Protein AF-A0A3D0GWK9-F1 (afdb_monomer)

pLDDT: mean 71.94, std 19.09, range [36.91, 94.0]

Secondary structure (DSSP, 8-state):
-HHHHHHHHHHHHHHHHHHHHHHHHHHHHHHHHHHHHHHHHHHHHHHHHHHHHHHHHHHHHHHHHHHHHHHHHHHHHHHHSPPEEEEP----SB-TTT--B-EEEGGGTEEE-TTT--EEEPPEEEEE--HHHHHHHHHHHHHHHHHHHHHHHHHHHHHHHHHHHHHHHHHHHHHHHHHHHHHHHHH--HHHHHHHHHHHHHHHHHH-TT-HHHHHHHHTHHHHHHHHHHHHHH--TTHHHHHHHHHHHHHHHHHHHHHHHHHHH---

Structure (mmCIF, N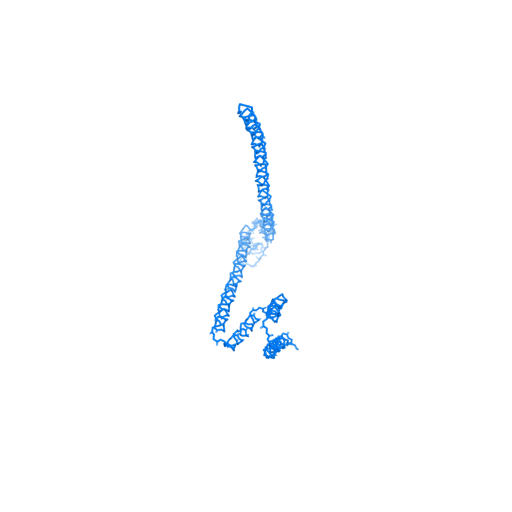/CA/C/O backbone):
data_AF-A0A3D0GWK9-F1
#
_entry.id   AF-A0A3D0GWK9-F1
#
loop_
_atom_site.group_PDB
_atom_site.id
_atom_site.type_symbol
_atom_site.label_atom_id
_atom_site.label_alt_id
_atom_site.label_comp_id
_atom_site.label_asym_id
_atom_site.label_entity_id
_atom_site.label_seq_id
_atom_site.pdbx_PDB_ins_code
_atom_site.Cartn_x
_atom_site.Cartn_y
_atom_site.Cartn_z
_atom_site.occupancy
_atom_site.B_iso_or_equiv
_atom_site.auth_seq_id
_atom_site.auth_comp_id
_atom_site.auth_asym_id
_atom_site.auth_atom_id
_atom_site.pdbx_PDB_model_num
ATOM 1 N N . MET A 1 1 ? 84.036 12.240 -47.147 1.00 52.38 1 MET A N 1
ATOM 2 C CA . MET A 1 1 ? 83.214 11.221 -46.458 1.00 52.38 1 MET A CA 1
ATOM 3 C C . MET A 1 1 ? 82.989 11.563 -44.987 1.00 52.38 1 MET A C 1
ATOM 5 O O . MET A 1 1 ? 81.834 11.686 -44.620 1.00 52.38 1 MET A O 1
ATOM 9 N N . ALA A 1 2 ? 84.022 11.858 -44.185 1.00 55.62 2 ALA A N 1
ATOM 10 C CA . ALA A 1 2 ? 83.876 12.142 -42.743 1.00 55.62 2 ALA A CA 1
ATOM 11 C C . ALA A 1 2 ? 82.892 13.280 -42.350 1.00 55.62 2 ALA A C 1
ATOM 13 O O . ALA A 1 2 ? 82.186 13.164 -41.356 1.00 55.62 2 ALA A O 1
ATOM 14 N N . LEU A 1 3 ? 82.785 14.360 -43.137 1.00 49.94 3 LEU A N 1
ATOM 15 C CA . LEU A 1 3 ? 81.851 15.472 -42.862 1.00 49.94 3 LEU A CA 1
ATOM 16 C C . LEU A 1 3 ? 80.367 15.103 -43.060 1.00 49.94 3 LEU A C 1
ATOM 18 O O . LEU A 1 3 ? 79.508 15.636 -42.366 1.00 49.94 3 LEU A O 1
ATOM 22 N N . LEU A 1 4 ? 80.067 14.181 -43.980 1.00 52.69 4 LEU A N 1
ATOM 23 C CA . LEU A 1 4 ? 78.702 13.701 -44.244 1.00 52.69 4 LEU A CA 1
ATOM 24 C C . LEU A 1 4 ? 78.229 12.730 -43.154 1.00 52.69 4 LEU A C 1
ATOM 26 O O . LEU A 1 4 ? 77.069 12.773 -42.759 1.00 52.69 4 LEU A O 1
ATOM 30 N N . GLU A 1 5 ? 79.136 11.912 -42.618 1.00 54.00 5 GLU A N 1
ATOM 31 C CA . GLU A 1 5 ? 78.845 11.011 -41.497 1.00 54.00 5 GLU A CA 1
ATOM 32 C C . GLU A 1 5 ? 78.669 11.776 -40.173 1.00 54.00 5 GLU A C 1
ATOM 34 O O . GLU A 1 5 ? 77.754 11.467 -39.411 1.00 54.00 5 GLU A O 1
ATOM 39 N N . MET A 1 6 ? 79.454 12.836 -39.930 1.00 56.66 6 MET A N 1
ATOM 40 C CA . MET A 1 6 ? 79.268 13.714 -38.762 1.00 56.66 6 MET A CA 1
ATOM 41 C C . MET A 1 6 ? 77.956 14.518 -38.818 1.00 56.66 6 MET A C 1
ATOM 43 O O . MET A 1 6 ? 77.281 14.652 -37.798 1.00 56.66 6 MET A O 1
ATOM 47 N N . LEU A 1 7 ? 77.550 15.007 -39.998 1.00 55.56 7 LEU A N 1
ATOM 48 C CA . LEU A 1 7 ? 76.244 15.658 -40.188 1.00 55.56 7 LEU A CA 1
ATOM 49 C C . LEU A 1 7 ? 75.075 14.669 -40.030 1.00 55.56 7 LEU A C 1
ATOM 51 O O . LEU A 1 7 ? 74.054 15.019 -39.438 1.00 55.56 7 LEU A O 1
ATOM 55 N N . GLY A 1 8 ? 75.239 13.428 -40.499 1.00 55.28 8 GLY A N 1
ATOM 56 C CA . GLY A 1 8 ? 74.253 12.357 -40.337 1.00 55.28 8 GLY A CA 1
ATOM 57 C C . GLY A 1 8 ? 74.042 11.943 -38.878 1.00 55.28 8 GLY A C 1
ATOM 58 O O . GLY A 1 8 ? 72.899 11.819 -38.447 1.00 55.28 8 GLY A O 1
ATOM 59 N N . MET A 1 9 ? 75.115 11.796 -38.089 1.00 60.38 9 MET A N 1
ATOM 60 C CA . MET A 1 9 ? 75.007 11.476 -36.656 1.00 60.38 9 MET A CA 1
ATOM 61 C C . MET A 1 9 ? 74.437 12.638 -35.829 1.00 60.38 9 MET A C 1
ATOM 63 O O . MET A 1 9 ? 73.642 12.401 -34.921 1.00 60.38 9 MET A O 1
ATOM 67 N N . GLY A 1 10 ? 74.773 13.891 -36.161 1.00 59.50 10 GLY A N 1
ATOM 68 C CA . GLY A 1 10 ? 74.206 15.073 -35.499 1.00 59.50 10 GLY A CA 1
ATOM 69 C C . GLY A 1 10 ? 72.698 15.230 -35.732 1.00 59.50 10 GLY A C 1
ATOM 70 O O . GLY A 1 10 ? 71.954 15.520 -34.796 1.00 59.50 10 GLY A O 1
ATOM 71 N N . ALA A 1 11 ? 72.226 14.966 -36.955 1.00 62.12 11 ALA A N 1
ATOM 72 C CA . ALA A 1 11 ? 70.796 14.959 -37.270 1.00 62.12 11 ALA A CA 1
ATOM 73 C C . ALA A 1 11 ? 70.043 13.826 -36.549 1.00 62.12 11 ALA A C 1
ATOM 75 O O . ALA A 1 11 ? 68.906 14.018 -36.124 1.00 62.12 11 ALA A O 1
ATOM 76 N N . LEU A 1 12 ? 70.682 12.666 -36.372 1.00 63.88 12 LEU A N 1
ATOM 77 C CA . LEU A 1 12 ? 70.098 11.515 -35.681 1.00 63.88 12 LEU A CA 1
ATOM 78 C C . LEU A 1 12 ? 69.984 11.744 -34.165 1.00 63.88 12 LEU A C 1
ATOM 80 O O . LEU A 1 12 ? 68.968 11.391 -33.575 1.00 63.88 12 LEU A O 1
ATOM 84 N N . LEU A 1 13 ? 70.980 12.388 -33.545 1.00 64.62 13 LEU A N 1
ATOM 85 C CA . LEU A 1 13 ? 70.937 12.776 -32.129 1.00 64.62 13 LEU A CA 1
ATOM 86 C C . LEU A 1 13 ? 69.869 13.843 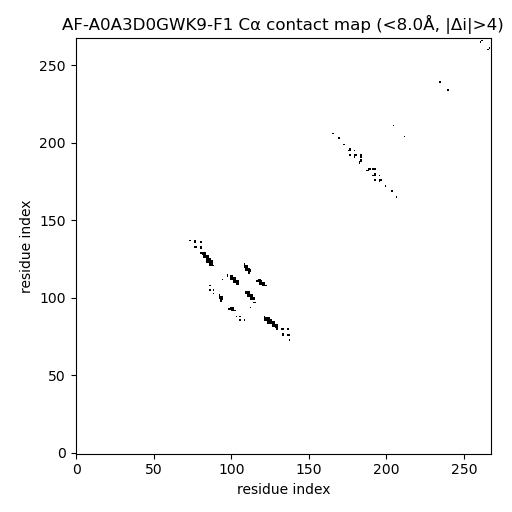-31.855 1.00 64.62 13 LEU A C 1
ATOM 88 O O . LEU A 1 13 ? 69.118 13.710 -30.896 1.00 64.62 13 LEU A O 1
ATOM 92 N N . LEU A 1 14 ? 69.738 14.849 -32.727 1.00 65.56 14 LEU A N 1
ATOM 93 C CA . LEU A 1 14 ? 68.661 15.844 -32.626 1.00 65.56 14 LEU A CA 1
ATOM 94 C C . LEU A 1 14 ? 67.277 15.217 -32.836 1.00 65.56 14 LEU A C 1
ATOM 96 O O . LEU A 1 14 ? 66.323 15.602 -32.169 1.00 65.56 14 LEU A O 1
ATOM 100 N N . ALA A 1 15 ? 67.153 14.241 -33.739 1.00 65.44 15 ALA A N 1
ATOM 101 C CA . ALA A 1 15 ? 65.898 13.523 -33.946 1.00 65.44 15 ALA A CA 1
ATOM 102 C C . ALA A 1 15 ? 65.511 12.658 -32.735 1.00 65.44 15 ALA A C 1
ATOM 104 O O . ALA A 1 15 ? 64.325 12.560 -32.429 1.00 65.44 15 ALA A O 1
ATOM 105 N N . LEU A 1 16 ? 66.488 12.062 -32.041 1.00 66.94 16 LEU A N 1
ATOM 106 C CA . LEU A 1 16 ? 66.261 11.323 -30.795 1.00 66.94 16 LEU A CA 1
ATOM 107 C C . LEU A 1 16 ? 65.846 12.259 -29.651 1.00 66.94 16 LEU A C 1
ATOM 109 O O . LEU A 1 16 ? 64.839 11.995 -29.012 1.00 66.94 16 LEU A O 1
ATOM 113 N N . ASP A 1 17 ? 66.522 13.393 -29.471 1.00 69.50 17 ASP A N 1
ATOM 114 C CA . ASP A 1 17 ? 66.204 14.368 -28.412 1.00 69.50 17 ASP A CA 1
ATOM 115 C C . ASP A 1 17 ? 64.825 15.034 -28.625 1.00 69.50 17 ASP A C 1
ATOM 117 O O . ASP A 1 17 ? 64.033 15.226 -27.700 1.00 69.50 17 ASP A O 1
ATOM 121 N N . VAL A 1 18 ? 64.470 15.318 -29.885 1.00 72.19 18 VAL A N 1
ATOM 122 C CA . VAL A 1 18 ? 63.124 15.791 -30.251 1.00 72.19 18 VAL A CA 1
ATOM 123 C C . VAL A 1 18 ? 62.073 14.706 -30.018 1.00 72.19 18 VAL A C 1
ATOM 125 O O . VAL A 1 18 ? 60.966 15.026 -29.583 1.00 72.19 18 VAL A O 1
ATOM 128 N N . LYS A 1 19 ? 62.393 13.439 -30.295 1.00 76.19 19 LYS A N 1
ATOM 129 C CA . LYS A 1 19 ? 61.484 12.316 -30.058 1.00 76.19 19 LYS A CA 1
ATOM 130 C C . LYS A 1 19 ? 61.239 12.111 -28.563 1.00 76.19 19 LYS A C 1
ATOM 132 O O . LYS A 1 19 ? 60.078 12.045 -28.176 1.00 76.19 19 LYS A O 1
ATOM 137 N N . ASP A 1 20 ? 62.284 12.100 -27.744 1.00 76.25 20 ASP A N 1
ATOM 138 C CA . ASP A 1 20 ? 62.168 11.902 -26.296 1.00 76.25 20 ASP A CA 1
ATOM 139 C C . ASP A 1 20 ? 61.330 13.027 -25.654 1.00 76.25 20 ASP A C 1
ATOM 141 O O . ASP A 1 20 ? 60.421 12.765 -24.873 1.00 76.25 20 ASP A O 1
ATOM 145 N N . ASN A 1 21 ? 61.505 14.279 -26.093 1.00 79.25 21 ASN A N 1
ATOM 146 C CA . ASN A 1 21 ? 60.693 15.416 -25.634 1.00 79.25 21 ASN A CA 1
ATOM 147 C C . ASN A 1 21 ? 59.220 15.348 -26.105 1.00 79.25 21 ASN A C 1
ATOM 149 O O . ASN A 1 21 ? 58.310 15.864 -25.450 1.00 79.25 21 ASN A O 1
ATOM 153 N N . ILE A 1 22 ? 58.953 14.733 -27.263 1.00 77.19 22 ILE A N 1
ATOM 154 C CA . ILE A 1 22 ? 57.583 14.469 -27.728 1.00 77.19 22 ILE A CA 1
ATOM 155 C C . ILE A 1 22 ? 56.953 13.344 -26.903 1.00 77.19 22 ILE A C 1
ATOM 157 O O . ILE A 1 22 ? 55.808 13.497 -26.473 1.00 77.19 22 ILE A O 1
ATOM 161 N N . ASP A 1 23 ? 57.686 12.260 -26.659 1.00 82.00 23 ASP A N 1
ATOM 162 C CA . ASP A 1 23 ? 57.225 11.108 -25.884 1.00 82.00 23 ASP A CA 1
ATOM 163 C C . ASP A 1 23 ? 56.931 11.514 -24.427 1.00 82.00 23 ASP A C 1
ATOM 165 O O . ASP A 1 23 ? 55.844 11.222 -23.923 1.00 82.00 23 ASP A O 1
ATOM 169 N N . ASP A 1 24 ? 57.789 12.328 -23.802 1.00 83.81 24 ASP A N 1
ATOM 170 C CA . ASP A 1 24 ? 57.559 12.896 -22.465 1.00 83.81 24 ASP A CA 1
ATOM 171 C C . ASP A 1 24 ? 56.281 13.751 -22.405 1.00 83.81 24 ASP A C 1
ATOM 173 O O . ASP A 1 24 ? 55.476 13.634 -21.476 1.00 83.81 24 ASP A O 1
ATOM 177 N N . LYS A 1 25 ? 56.029 14.579 -23.430 1.00 85.06 25 LYS A N 1
ATOM 178 C CA . LYS A 1 25 ? 54.798 15.389 -23.521 1.00 85.06 25 LYS A CA 1
ATOM 179 C C . LYS A 1 25 ? 53.549 14.547 -23.759 1.00 85.06 25 LYS A C 1
ATOM 181 O O . LYS A 1 25 ? 52.459 14.932 -23.322 1.00 85.06 25 LYS A O 1
ATOM 186 N N . ILE A 1 26 ? 53.667 13.441 -24.490 1.00 84.81 26 ILE A N 1
ATOM 187 C CA . ILE A 1 26 ? 52.564 12.498 -24.702 1.00 84.81 26 ILE A CA 1
ATOM 188 C C . ILE A 1 26 ? 52.238 11.794 -23.385 1.00 84.81 26 ILE A C 1
ATOM 190 O O . ILE A 1 26 ? 51.063 11.725 -23.012 1.00 84.81 26 ILE A O 1
ATOM 194 N N . ASP A 1 27 ? 53.253 11.348 -22.651 1.00 86.81 27 ASP A N 1
ATOM 195 C CA . ASP A 1 27 ? 53.096 10.700 -21.353 1.00 86.81 27 ASP A CA 1
ATOM 196 C C . ASP A 1 27 ? 52.504 11.643 -20.302 1.00 86.81 27 ASP A C 1
ATOM 198 O O . ASP A 1 27 ? 51.599 11.250 -19.560 1.00 86.81 27 ASP A O 1
ATOM 202 N N . GLU A 1 28 ? 52.937 12.902 -20.262 1.00 90.31 28 GLU A N 1
ATOM 203 C CA . GLU A 1 28 ? 52.367 13.914 -19.370 1.00 90.31 28 GLU A CA 1
ATOM 204 C C . GLU A 1 28 ? 50.886 14.174 -19.691 1.00 90.31 28 GLU A C 1
ATOM 206 O O . GLU A 1 28 ? 50.033 14.094 -18.801 1.00 90.31 28 GLU A O 1
ATOM 211 N N . LYS A 1 29 ? 50.534 14.357 -20.972 1.00 87.00 29 LYS A N 1
ATOM 212 C CA . LYS A 1 29 ? 49.132 14.502 -21.404 1.00 87.00 29 LYS A CA 1
ATOM 213 C C . LYS A 1 29 ? 48.285 13.274 -21.086 1.00 87.00 29 LYS A C 1
ATOM 215 O O . LYS A 1 29 ? 47.117 13.418 -20.719 1.00 87.00 29 LYS A O 1
ATOM 220 N N . LYS A 1 30 ? 48.849 12.073 -21.217 1.00 88.94 30 LYS A N 1
ATOM 221 C CA . LYS A 1 30 ? 48.164 10.821 -20.885 1.00 88.94 30 LYS A CA 1
ATOM 222 C C . LYS A 1 30 ? 47.890 10.730 -19.383 1.00 88.94 30 LYS A C 1
ATOM 224 O O . LYS A 1 30 ? 46.757 10.449 -18.996 1.00 88.94 30 LYS A O 1
ATOM 229 N N . ARG A 1 31 ? 48.868 11.067 -18.536 1.00 89.06 31 ARG A N 1
ATOM 230 C CA . ARG A 1 31 ? 48.695 11.129 -17.072 1.00 89.06 31 ARG A CA 1
ATOM 231 C C . ARG A 1 31 ? 47.668 12.182 -16.659 1.00 89.06 31 ARG A C 1
ATOM 233 O O . ARG A 1 31 ? 46.848 11.927 -15.775 1.00 89.06 31 ARG A O 1
ATOM 240 N N . GLU A 1 32 ? 47.662 13.344 -17.307 1.00 89.81 32 GLU A N 1
ATOM 241 C CA . GLU A 1 32 ? 46.638 14.364 -17.073 1.00 89.81 32 GLU A CA 1
ATOM 242 C C . GLU A 1 32 ? 45.237 13.882 -17.462 1.00 89.81 32 GLU A C 1
ATOM 244 O O . GLU A 1 32 ? 44.287 14.086 -16.701 1.00 89.81 32 GLU A O 1
ATOM 249 N N . ALA A 1 33 ? 45.097 13.236 -18.621 1.00 87.00 33 ALA A N 1
ATOM 250 C CA . ALA A 1 33 ? 43.826 12.690 -19.084 1.00 87.00 33 ALA A CA 1
ATOM 251 C C . ALA A 1 33 ? 43.303 11.601 -18.133 1.00 87.00 33 ALA A C 1
ATOM 253 O O . ALA A 1 33 ? 42.136 11.639 -17.741 1.00 87.00 33 ALA A O 1
ATOM 254 N N . GLU A 1 34 ? 44.169 10.691 -17.685 1.00 89.38 34 GLU A N 1
ATOM 255 C CA . GLU A 1 34 ? 43.829 9.652 -16.706 1.00 89.38 34 GLU A CA 1
ATOM 256 C C . GLU A 1 34 ? 43.433 10.247 -15.343 1.00 89.38 34 GLU A C 1
ATOM 258 O O . GLU A 1 34 ? 42.463 9.803 -14.725 1.00 89.38 34 GLU A O 1
ATOM 263 N N . SER A 1 35 ? 44.126 11.291 -14.879 1.00 88.50 35 SER A N 1
ATOM 264 C CA . SER A 1 35 ? 43.783 12.009 -13.643 1.00 88.50 35 SER A CA 1
ATOM 265 C C . SER A 1 35 ? 42.417 12.699 -13.734 1.00 88.50 35 SER A C 1
ATOM 267 O O . SER A 1 35 ? 41.615 12.620 -12.799 1.00 88.50 35 SER A O 1
ATOM 269 N N . ARG A 1 36 ? 42.106 13.331 -14.874 1.00 88.19 36 ARG A N 1
ATOM 270 C CA . ARG A 1 36 ? 40.787 13.938 -15.128 1.00 88.19 36 ARG A CA 1
ATOM 271 C C . ARG A 1 36 ? 39.687 12.879 -15.193 1.00 88.19 36 ARG A C 1
ATOM 273 O O . ARG A 1 36 ? 38.651 13.068 -14.562 1.00 88.19 36 ARG A O 1
ATOM 280 N N . ALA A 1 37 ? 39.926 11.755 -15.870 1.00 89.75 37 ALA A N 1
ATOM 281 C CA . ALA A 1 37 ? 38.975 10.646 -15.941 1.00 89.75 37 ALA A CA 1
ATOM 282 C C . ALA A 1 37 ? 38.646 10.084 -14.547 1.00 89.75 37 ALA A C 1
ATOM 284 O O . ALA A 1 37 ? 37.476 9.953 -14.199 1.00 89.75 37 ALA A O 1
ATOM 285 N N . ARG A 1 38 ? 39.657 9.865 -13.693 1.00 91.25 38 ARG A N 1
ATOM 286 C CA . ARG A 1 38 ? 39.446 9.406 -12.306 1.00 91.25 38 ARG A CA 1
ATOM 287 C C . ARG A 1 38 ? 38.659 10.404 -11.455 1.00 91.25 38 ARG A C 1
ATOM 289 O O . ARG A 1 38 ? 37.864 9.990 -10.615 1.00 91.25 38 ARG A O 1
ATOM 296 N N . LYS A 1 39 ? 38.868 11.712 -11.648 1.00 93.44 39 LYS A N 1
ATOM 297 C CA . LYS A 1 39 ? 38.083 12.753 -10.959 1.00 93.44 39 LYS A CA 1
ATOM 298 C C . LYS A 1 39 ? 36.617 12.717 -11.387 1.00 93.44 39 LYS A C 1
ATOM 300 O O . LYS A 1 39 ? 35.752 12.697 -10.518 1.00 93.44 39 LYS A O 1
ATOM 305 N N . LEU A 1 40 ? 36.354 12.616 -12.690 1.00 91.50 40 LEU A N 1
ATOM 306 C CA . LEU A 1 40 ? 34.997 12.510 -13.232 1.00 91.50 40 LEU A CA 1
ATOM 307 C C . LEU A 1 40 ? 34.290 11.231 -12.764 1.00 91.50 40 LEU A C 1
ATOM 309 O O . LEU A 1 40 ? 33.130 11.290 -12.374 1.00 91.50 40 LEU A O 1
ATOM 313 N N . GLU A 1 41 ? 34.984 10.091 -12.715 1.00 90.56 41 GLU A N 1
ATOM 314 C CA . GLU A 1 41 ? 34.421 8.848 -12.169 1.00 90.56 41 GLU A CA 1
ATOM 315 C C . GLU A 1 41 ? 34.098 8.954 -10.673 1.00 90.56 41 GLU A C 1
ATOM 317 O O . GLU A 1 41 ? 33.068 8.452 -10.223 1.00 90.56 41 GLU A O 1
ATOM 322 N N . MET A 1 42 ? 34.958 9.602 -9.882 1.00 91.31 42 MET A N 1
ATOM 323 C CA . MET A 1 42 ? 34.688 9.828 -8.459 1.00 91.31 42 MET A CA 1
ATOM 324 C C . MET A 1 42 ? 33.517 10.788 -8.237 1.00 91.31 42 MET A C 1
ATOM 326 O O . MET A 1 42 ? 32.717 10.569 -7.326 1.00 91.31 42 MET A O 1
ATOM 330 N N . GLU A 1 43 ? 33.400 11.838 -9.047 1.00 92.06 43 GLU A N 1
ATOM 331 C CA . GLU A 1 43 ? 32.273 12.773 -8.997 1.00 92.06 43 GLU A CA 1
ATOM 332 C C . GLU A 1 43 ? 30.966 12.096 -9.415 1.00 92.06 43 GLU A C 1
ATOM 334 O O . GLU A 1 43 ? 29.974 12.226 -8.699 1.00 92.06 43 GLU A O 1
ATOM 339 N N . ALA A 1 44 ? 30.985 11.297 -10.484 1.00 91.88 44 ALA A N 1
ATOM 340 C CA . ALA A 1 44 ? 29.840 10.506 -10.926 1.00 91.88 44 ALA A CA 1
ATOM 341 C C . ALA A 1 44 ? 29.381 9.515 -9.844 1.00 91.88 44 ALA A C 1
ATOM 343 O O . ALA A 1 44 ? 28.203 9.487 -9.499 1.00 91.88 44 ALA A O 1
ATOM 344 N N . LYS A 1 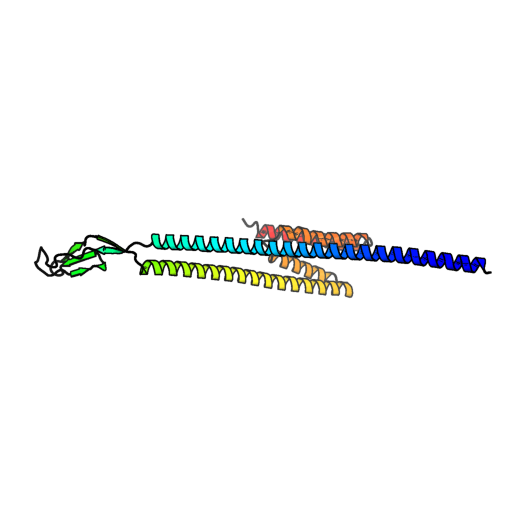45 ? 30.308 8.776 -9.217 1.00 93.06 45 LYS A N 1
ATOM 345 C CA . LYS A 1 45 ? 29.978 7.859 -8.108 1.00 93.06 45 LYS A CA 1
ATOM 346 C C . LYS A 1 45 ? 29.387 8.586 -6.901 1.00 93.06 45 LYS A C 1
ATOM 348 O O . LYS A 1 45 ? 28.460 8.077 -6.275 1.00 93.06 45 LYS A O 1
ATOM 353 N N . ARG A 1 46 ? 29.897 9.778 -6.569 1.00 93.81 46 ARG A N 1
ATOM 354 C CA . ARG A 1 46 ? 29.326 10.612 -5.497 1.00 93.81 46 ARG A CA 1
ATOM 355 C C . ARG A 1 46 ? 27.928 11.111 -5.846 1.00 93.81 46 ARG A C 1
ATOM 357 O O . ARG A 1 46 ? 27.076 11.129 -4.964 1.00 93.81 46 ARG A O 1
ATOM 364 N N . GLN A 1 47 ? 27.689 11.515 -7.093 1.00 92.81 47 GLN A N 1
ATOM 365 C CA . GLN A 1 47 ? 26.359 11.929 -7.548 1.00 92.81 47 GLN A CA 1
ATOM 366 C C . GLN A 1 47 ? 25.368 10.766 -7.493 1.00 92.81 47 GLN A C 1
ATOM 368 O O . GLN A 1 47 ? 24.304 10.921 -6.903 1.00 92.81 47 GLN A O 1
ATOM 373 N N . GLU A 1 48 ? 25.753 9.588 -7.978 1.00 93.75 48 GLU A N 1
ATOM 374 C CA . GLU A 1 48 ? 24.927 8.379 -7.921 1.00 93.75 48 GLU A CA 1
ATOM 375 C C . GLU A 1 48 ? 24.619 7.959 -6.471 1.00 93.75 48 GLU A C 1
ATOM 377 O O . GLU A 1 48 ? 23.512 7.529 -6.146 1.00 93.75 48 GLU A O 1
ATOM 382 N N . GLU A 1 49 ? 25.581 8.085 -5.552 1.00 93.06 49 GLU A N 1
ATOM 383 C CA . GLU A 1 49 ? 25.336 7.825 -4.128 1.00 93.06 49 GLU A CA 1
ATOM 384 C C . GLU A 1 49 ? 24.382 8.860 -3.510 1.00 93.06 49 GLU A C 1
ATOM 386 O O . GLU A 1 49 ? 23.497 8.503 -2.728 1.00 93.06 49 GLU A O 1
ATOM 391 N N . LEU A 1 50 ? 24.523 10.138 -3.870 1.00 93.50 50 LEU A N 1
ATOM 392 C CA . LEU A 1 50 ? 23.626 11.204 -3.419 1.00 93.50 50 LEU A CA 1
ATOM 393 C C . LEU A 1 50 ? 22.201 11.021 -3.951 1.00 93.50 50 LEU A C 1
ATOM 395 O O . LEU A 1 50 ? 21.253 11.229 -3.194 1.00 93.50 50 LEU A O 1
ATOM 399 N N . GLU A 1 51 ? 22.039 10.620 -5.209 1.00 94.00 51 GLU A N 1
ATOM 400 C CA . GLU A 1 51 ? 20.737 10.307 -5.805 1.00 94.00 51 GLU A CA 1
ATOM 401 C C . GLU A 1 51 ? 20.073 9.137 -5.086 1.00 94.00 51 GLU A C 1
ATOM 403 O O . GLU A 1 51 ? 18.957 9.290 -4.589 1.00 94.00 51 GLU A O 1
ATOM 408 N N . ARG A 1 52 ? 20.795 8.029 -4.878 1.00 93.62 52 ARG A N 1
ATOM 409 C CA . ARG A 1 52 ? 20.278 6.885 -4.108 1.00 93.62 52 ARG A CA 1
ATOM 410 C C . ARG A 1 52 ? 19.840 7.275 -2.698 1.00 93.62 52 ARG A C 1
ATOM 412 O O . ARG A 1 52 ? 18.793 6.828 -2.232 1.00 93.62 52 ARG A O 1
ATOM 419 N N . ARG A 1 53 ? 20.603 8.138 -2.016 1.00 92.94 53 ARG A N 1
ATOM 420 C CA . ARG A 1 53 ? 20.230 8.654 -0.687 1.00 92.94 53 ARG A CA 1
ATOM 421 C C . ARG A 1 53 ? 18.976 9.525 -0.730 1.00 92.94 53 ARG A C 1
ATOM 423 O O . ARG A 1 53 ? 18.161 9.436 0.187 1.00 92.94 53 ARG A O 1
ATOM 430 N N . ARG A 1 54 ? 18.804 10.357 -1.761 1.00 93.19 54 ARG A N 1
ATOM 431 C CA . ARG A 1 54 ? 17.592 11.173 -1.944 1.00 93.19 54 ARG A CA 1
ATOM 432 C C . ARG A 1 54 ? 16.374 10.293 -2.188 1.00 93.19 54 ARG A C 1
ATOM 434 O O . ARG A 1 54 ? 15.397 10.426 -1.462 1.00 93.19 54 ARG A O 1
ATOM 441 N N . GLU A 1 55 ? 16.468 9.347 -3.115 1.00 93.31 55 GLU A N 1
ATOM 442 C CA . GLU A 1 55 ? 15.390 8.396 -3.405 1.00 93.31 55 GLU A CA 1
ATOM 443 C C . GLU A 1 55 ? 15.013 7.560 -2.179 1.00 93.31 55 GLU A C 1
ATOM 445 O O . GLU A 1 55 ? 13.842 7.258 -1.949 1.00 93.31 55 GLU A O 1
ATOM 450 N N . GLN A 1 56 ? 15.999 7.153 -1.377 1.00 93.25 56 GLN A N 1
ATOM 451 C CA . GLN A 1 56 ? 15.738 6.446 -0.129 1.00 93.25 56 GLN A CA 1
ATOM 452 C C . GLN A 1 56 ? 15.039 7.355 0.887 1.00 93.25 56 GLN A C 1
ATOM 454 O O . GLN A 1 56 ? 14.010 6.974 1.434 1.00 93.25 56 GLN A O 1
ATOM 459 N N . SER A 1 57 ? 15.526 8.581 1.079 1.00 92.06 57 SER A N 1
ATOM 460 C CA . SER A 1 57 ? 14.901 9.542 1.991 1.00 92.06 57 SER A CA 1
ATOM 461 C C . SER A 1 57 ? 13.464 9.892 1.588 1.00 92.06 57 SER A C 1
ATOM 463 O O . SER A 1 57 ? 12.601 10.050 2.453 1.00 92.06 57 SER A O 1
ATOM 465 N N . GLU A 1 58 ? 13.180 9.991 0.290 1.00 93.06 58 GLU A N 1
ATOM 466 C CA . GLU A 1 58 ? 11.826 10.209 -0.220 1.00 93.06 58 GLU A CA 1
ATOM 467 C C . GLU A 1 58 ? 10.913 9.013 0.062 1.00 93.06 58 GLU A C 1
ATOM 469 O O . GLU A 1 58 ? 9.801 9.213 0.563 1.00 93.06 58 GLU A O 1
ATOM 474 N N . ARG A 1 59 ? 11.400 7.784 -0.163 1.00 92.44 59 ARG A N 1
ATOM 475 C CA . ARG A 1 59 ? 10.682 6.550 0.195 1.00 92.44 59 ARG A CA 1
ATOM 476 C C . ARG A 1 59 ? 10.370 6.490 1.688 1.00 92.44 59 ARG A C 1
ATOM 478 O O . ARG A 1 59 ? 9.209 6.301 2.052 1.00 92.44 59 ARG A O 1
ATOM 485 N N . ASP A 1 60 ? 11.359 6.750 2.536 1.00 91.88 60 ASP A N 1
ATOM 486 C CA . ASP A 1 60 ? 11.197 6.747 3.993 1.00 91.88 60 ASP A CA 1
ATOM 487 C C . ASP A 1 60 ? 10.177 7.811 4.439 1.00 91.88 60 ASP A C 1
ATOM 489 O O . ASP A 1 60 ? 9.322 7.572 5.297 1.00 91.88 60 ASP A O 1
ATOM 493 N N . ARG A 1 61 ? 10.207 8.998 3.819 1.00 92.88 61 ARG A N 1
ATOM 494 C CA . ARG A 1 61 ? 9.265 10.088 4.113 1.00 92.88 61 ARG A CA 1
ATOM 495 C C . ARG A 1 61 ? 7.841 9.766 3.668 1.00 92.88 61 ARG A C 1
ATOM 497 O O . ARG A 1 61 ? 6.878 10.207 4.303 1.00 92.88 61 ARG A O 1
ATOM 504 N N . GLU A 1 62 ? 7.667 9.071 2.552 1.00 92.81 62 GLU A N 1
ATOM 505 C CA .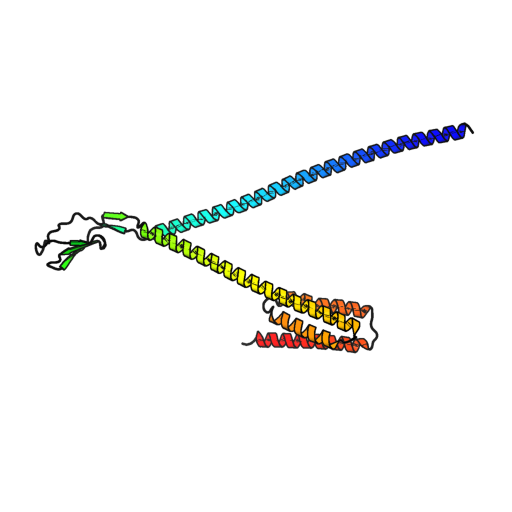 GLU A 1 62 ? 6.356 8.573 2.142 1.00 92.81 62 GLU A CA 1
ATOM 506 C C . GLU A 1 62 ? 5.837 7.488 3.079 1.00 92.81 62 GLU A C 1
ATOM 508 O O . GLU A 1 62 ? 4.671 7.544 3.476 1.00 92.81 62 GLU A O 1
ATOM 513 N N . GLU A 1 63 ? 6.685 6.538 3.466 1.00 92.50 63 GLU A N 1
ATOM 514 C CA . GLU A 1 63 ? 6.320 5.475 4.398 1.00 92.50 63 GLU A CA 1
ATOM 515 C C . GLU A 1 63 ? 5.892 6.050 5.750 1.00 92.50 63 GLU A C 1
ATOM 517 O O . GLU A 1 63 ? 4.807 5.727 6.245 1.00 92.50 63 GLU A O 1
ATOM 522 N N . TYR A 1 64 ? 6.666 6.991 6.293 1.00 92.94 64 TYR A N 1
ATOM 523 C CA . TYR A 1 64 ? 6.321 7.686 7.530 1.00 92.94 64 TYR A CA 1
ATOM 524 C C . TYR A 1 64 ? 4.946 8.363 7.442 1.00 92.94 64 TYR A C 1
ATOM 526 O O . TYR A 1 64 ? 4.100 8.172 8.319 1.00 92.94 64 TYR A O 1
ATOM 534 N N . ARG A 1 65 ? 4.676 9.095 6.351 1.00 93.94 65 ARG A N 1
ATOM 535 C CA . ARG A 1 65 ? 3.373 9.744 6.120 1.00 93.94 65 ARG A CA 1
ATOM 536 C C . ARG A 1 65 ? 2.223 8.736 6.043 1.00 93.94 65 ARG A C 1
ATOM 538 O O . ARG A 1 65 ? 1.143 8.999 6.577 1.00 93.94 65 ARG A O 1
ATOM 545 N N . ARG A 1 66 ? 2.433 7.578 5.408 1.00 89.56 66 ARG A N 1
ATOM 546 C CA . ARG A 1 66 ? 1.424 6.504 5.335 1.00 89.56 66 ARG A CA 1
ATOM 547 C C . ARG A 1 66 ? 1.126 5.932 6.722 1.00 89.56 66 ARG A C 1
ATOM 549 O O . ARG A 1 66 ? -0.047 5.818 7.081 1.00 89.56 66 ARG A O 1
ATOM 556 N N . LEU A 1 67 ? 2.159 5.636 7.511 1.00 90.44 67 LEU A N 1
ATOM 557 C CA . LEU A 1 67 ? 2.020 5.126 8.879 1.00 90.44 67 LEU A CA 1
ATOM 558 C C . LEU A 1 67 ? 1.325 6.131 9.802 1.00 90.44 67 LEU A C 1
ATOM 560 O O . LEU A 1 67 ? 0.476 5.753 10.611 1.00 90.44 67 LEU A O 1
ATOM 564 N N . GLU A 1 68 ? 1.654 7.414 9.685 1.00 92.25 68 GLU A N 1
ATOM 565 C CA . GLU A 1 68 ? 1.016 8.470 10.468 1.00 92.25 68 GLU A CA 1
ATOM 566 C C . GLU A 1 68 ? -0.472 8.614 10.120 1.00 92.25 68 GLU A C 1
ATOM 568 O O . GLU A 1 68 ? -1.319 8.639 11.018 1.00 92.25 68 GLU A O 1
ATOM 573 N N . SER A 1 69 ? -0.811 8.614 8.827 1.00 90.75 69 SER A N 1
ATOM 574 C CA . SER A 1 69 ? -2.204 8.613 8.365 1.00 90.75 69 SER A CA 1
ATOM 575 C C . SER A 1 69 ? -2.980 7.402 8.893 1.00 90.75 69 SER A C 1
ATOM 577 O O . SER A 1 69 ? -4.127 7.528 9.325 1.00 90.75 69 SER A O 1
ATOM 579 N N . GLU A 1 70 ? -2.356 6.225 8.911 1.00 89.12 70 GLU A N 1
ATOM 580 C CA . GLU A 1 70 ? -2.963 5.002 9.431 1.00 89.12 70 GLU A CA 1
ATOM 581 C C . GLU A 1 70 ? -3.215 5.077 10.941 1.00 89.12 70 GLU A C 1
ATOM 583 O O . GLU A 1 70 ? -4.323 4.786 11.398 1.00 89.12 70 GLU A O 1
ATOM 588 N N . LYS A 1 71 ? -2.247 5.579 11.715 1.00 90.94 71 LYS A N 1
ATOM 589 C CA . LYS A 1 71 ? -2.432 5.837 13.151 1.00 90.94 71 LYS A CA 1
ATOM 590 C C . LYS A 1 71 ? -3.581 6.809 13.410 1.00 90.94 71 LYS A C 1
ATOM 592 O O . LYS A 1 71 ? -4.369 6.585 14.328 1.00 90.94 71 LYS A O 1
ATOM 597 N N . GLN A 1 72 ? -3.704 7.867 12.608 1.00 91.81 72 GLN A N 1
ATOM 598 C CA . GLN A 1 72 ? -4.817 8.812 12.724 1.00 91.81 72 GLN A CA 1
ATOM 599 C C . GLN A 1 72 ? -6.167 8.152 12.425 1.00 91.81 72 GLN A C 1
ATOM 601 O O . GLN A 1 72 ? -7.131 8.401 13.145 1.00 91.81 72 GLN A O 1
ATOM 606 N N . LYS A 1 73 ? -6.251 7.280 11.413 1.00 89.81 73 LYS A N 1
ATOM 607 C CA . LYS A 1 73 ? -7.481 6.531 11.107 1.00 89.81 73 LYS A CA 1
ATOM 608 C C . LYS A 1 73 ? -7.883 5.601 12.250 1.00 89.81 73 LYS A C 1
ATOM 610 O O . LYS A 1 73 ? -9.037 5.631 12.660 1.00 89.81 73 LYS A O 1
ATOM 615 N N . ILE A 1 74 ? -6.937 4.850 12.816 1.00 89.31 74 ILE A N 1
ATOM 616 C CA . ILE A 1 74 ? -7.202 3.967 13.964 1.00 89.31 74 ILE A CA 1
ATOM 617 C C . ILE A 1 74 ? -7.688 4.773 15.174 1.00 89.31 74 ILE A C 1
ATOM 619 O O . ILE A 1 74 ? -8.625 4.353 15.847 1.00 89.31 74 ILE A O 1
ATOM 623 N N . ARG A 1 75 ? -7.105 5.951 15.441 1.00 90.44 75 ARG A N 1
ATOM 624 C CA . ARG A 1 75 ? -7.593 6.844 16.508 1.00 90.44 75 ARG A CA 1
ATOM 625 C C . ARG A 1 75 ? -9.043 7.267 16.284 1.00 90.44 75 ARG A C 1
ATOM 627 O O . ARG A 1 75 ? -9.846 7.125 17.196 1.00 90.44 75 ARG A O 1
ATOM 634 N N . ARG A 1 76 ? -9.400 7.678 15.063 1.00 91.38 76 ARG A N 1
ATOM 635 C CA . ARG A 1 76 ? -10.789 8.033 14.722 1.00 91.38 76 ARG A CA 1
ATOM 636 C C . ARG A 1 76 ? -11.751 6.860 14.905 1.00 91.38 76 ARG A C 1
ATOM 638 O O . ARG A 1 76 ? -12.849 7.062 15.406 1.00 91.38 76 ARG A O 1
ATOM 645 N N . ILE A 1 77 ? -11.338 5.641 14.541 1.00 88.06 77 ILE A N 1
ATOM 646 C CA . ILE A 1 77 ? -12.142 4.432 14.775 1.00 88.06 77 ILE A CA 1
ATOM 647 C C . ILE A 1 77 ? -12.387 4.260 16.275 1.00 88.06 77 ILE A C 1
ATOM 649 O O . ILE A 1 77 ? -13.539 4.158 16.685 1.00 88.06 77 ILE A O 1
ATOM 653 N N . LYS A 1 78 ? -11.335 4.319 17.101 1.00 87.06 78 LYS A N 1
ATOM 654 C CA . LYS A 1 78 ? -11.450 4.210 18.566 1.00 87.06 78 LYS A CA 1
ATOM 655 C C . LYS A 1 78 ? -12.391 5.255 19.163 1.00 87.06 78 LYS A C 1
ATOM 657 O O . LYS A 1 78 ? -13.204 4.918 20.013 1.00 87.06 78 LYS A O 1
ATOM 662 N N . GLU A 1 79 ? -12.299 6.497 18.698 1.00 87.69 79 GLU A N 1
ATOM 663 C CA . GLU A 1 79 ? -13.154 7.603 19.146 1.00 87.69 79 GLU A CA 1
ATOM 664 C C . GLU A 1 79 ? -14.615 7.448 18.698 1.00 87.69 79 GLU A C 1
ATOM 666 O O . GLU A 1 79 ? -15.517 7.922 19.385 1.00 87.69 79 GLU A O 1
ATOM 671 N N . SER A 1 80 ? -14.859 6.777 17.569 1.00 86.88 80 SER A N 1
ATOM 672 C CA . SER A 1 80 ? -16.208 6.547 17.039 1.00 86.88 80 SER A CA 1
ATOM 673 C C . SER A 1 80 ? -16.970 5.409 17.724 1.00 86.88 80 SER A C 1
ATOM 675 O O . SER A 1 80 ? -18.194 5.347 17.611 1.00 86.88 80 SER A O 1
ATOM 677 N N . VAL A 1 81 ? -16.276 4.508 18.431 1.00 88.75 81 VAL A N 1
ATOM 678 C CA . VAL A 1 81 ? -16.929 3.393 19.128 1.00 88.75 81 VAL A CA 1
ATOM 679 C C . VAL A 1 81 ? -17.674 3.920 20.361 1.00 88.75 81 VAL A C 1
ATOM 681 O O . VAL A 1 81 ? -17.070 4.595 21.200 1.00 88.75 81 VAL A O 1
ATOM 684 N N . PRO A 1 82 ? -18.975 3.609 20.519 1.00 85.19 82 PRO A N 1
ATOM 685 C CA . PRO A 1 82 ? -19.730 4.033 21.689 1.00 85.19 82 PRO A CA 1
ATOM 686 C C . PRO A 1 82 ? -19.154 3.407 22.964 1.00 85.19 82 PRO A C 1
ATOM 688 O O . PRO A 1 82 ? -18.857 2.213 23.020 1.00 85.19 82 PRO A O 1
ATOM 691 N N . LYS A 1 83 ? -19.012 4.225 24.009 1.00 88.38 83 LYS A N 1
ATOM 692 C CA . LYS A 1 83 ? -18.526 3.779 25.319 1.00 88.38 83 LYS A CA 1
ATOM 693 C C . LYS A 1 83 ? -19.615 3.015 26.074 1.00 88.38 83 LYS A C 1
ATOM 695 O O . LYS A 1 83 ? -20.792 3.373 26.001 1.00 88.38 83 LYS A O 1
ATOM 700 N N . LYS A 1 84 ? -19.225 2.002 26.848 1.00 86.94 84 LYS A N 1
ATOM 701 C CA . LYS A 1 84 ? -20.138 1.247 27.715 1.00 86.94 84 LYS A CA 1
ATOM 702 C C . LYS A 1 84 ? -20.465 2.061 28.968 1.00 86.94 84 LYS A C 1
ATOM 704 O O . LYS A 1 84 ? -19.544 2.580 29.595 1.00 86.94 84 LYS A O 1
ATOM 709 N N . PRO A 1 85 ? -21.743 2.212 29.343 1.00 86.62 85 PRO A N 1
ATOM 710 C CA . PRO A 1 85 ? -22.105 2.833 30.611 1.00 86.62 85 PRO A CA 1
ATOM 711 C C . PRO A 1 85 ? -21.734 1.923 31.789 1.00 86.62 85 PRO A C 1
ATOM 713 O O . PRO A 1 85 ? -21.960 0.715 31.745 1.00 86.62 85 PRO A O 1
ATOM 716 N N . ILE A 1 86 ? -21.193 2.523 32.848 1.00 87.88 86 ILE A N 1
ATOM 717 C CA . ILE A 1 86 ? -20.988 1.897 34.154 1.00 87.88 86 ILE A CA 1
ATOM 718 C C . ILE A 1 86 ? -22.160 2.321 35.033 1.00 87.88 86 ILE A C 1
ATOM 720 O O . ILE A 1 86 ? -22.404 3.516 35.217 1.00 87.88 86 ILE A O 1
ATOM 724 N N . TYR A 1 87 ? -22.885 1.342 35.556 1.00 88.81 87 TYR A N 1
ATOM 725 C CA . TYR A 1 87 ? -24.068 1.569 36.374 1.00 88.81 87 TYR A CA 1
ATOM 726 C C . TYR A 1 87 ? -23.736 1.523 37.863 1.00 88.81 87 TYR A C 1
ATOM 728 O O . TYR A 1 87 ? -22.910 0.716 38.288 1.00 88.81 87 TYR A O 1
ATOM 736 N N . ASP A 1 88 ? -24.413 2.359 38.646 1.00 88.00 88 ASP A N 1
ATOM 737 C CA . ASP A 1 88 ? -24.441 2.228 40.099 1.00 88.00 88 ASP A CA 1
ATOM 738 C C . ASP A 1 88 ? -25.213 0.962 40.476 1.00 88.00 88 ASP A C 1
ATOM 740 O O . ASP A 1 88 ? -26.379 0.813 40.111 1.00 88.00 88 ASP A O 1
ATOM 744 N N . THR A 1 89 ? -24.564 0.028 41.165 1.00 83.00 89 THR A N 1
ATOM 745 C CA . THR A 1 89 ? -25.190 -1.226 41.605 1.00 83.00 89 THR A CA 1
ATOM 746 C C . THR A 1 89 ? -25.644 -1.187 43.061 1.00 83.00 89 THR A C 1
ATOM 748 O O . THR A 1 89 ? -26.177 -2.192 43.535 1.00 83.00 89 THR A O 1
ATOM 751 N N . ASP A 1 90 ? -25.448 -0.075 43.774 1.00 85.56 90 ASP A N 1
ATOM 752 C CA . ASP A 1 90 ? -25.907 0.079 45.157 1.00 85.56 90 ASP A CA 1
ATOM 753 C C . ASP A 1 90 ? -27.409 0.406 45.196 1.00 85.56 90 ASP A C 1
ATOM 755 O O . ASP A 1 90 ? -27.852 1.542 45.363 1.00 85.56 90 ASP A O 1
ATOM 759 N N . VAL A 1 91 ? -28.221 -0.625 44.956 1.00 84.06 91 VAL A N 1
ATOM 760 C CA . VAL A 1 91 ? -29.680 -0.528 44.883 1.00 84.06 91 VAL A CA 1
ATOM 761 C C . VAL A 1 91 ? -30.351 -1.474 45.864 1.00 84.06 91 VAL A C 1
ATOM 763 O O . VAL A 1 91 ? -29.935 -2.613 46.076 1.00 84.06 91 VAL A O 1
ATOM 766 N N . ASN A 1 92 ? -31.465 -1.021 46.439 1.00 84.88 92 ASN A N 1
ATOM 767 C CA . ASN A 1 92 ? -32.249 -1.850 47.340 1.00 84.88 92 ASN A CA 1
ATOM 768 C C . ASN A 1 92 ? -32.894 -3.020 46.574 1.00 84.88 92 ASN A C 1
ATOM 770 O O . ASN A 1 92 ? -33.760 -2.828 45.716 1.00 84.88 92 ASN A O 1
ATOM 774 N N . LEU A 1 93 ? -32.492 -4.244 46.926 1.00 87.44 93 LEU A N 1
ATOM 775 C CA . LEU A 1 93 ? -32.997 -5.479 46.323 1.00 87.44 93 LEU A CA 1
ATOM 776 C C . LEU A 1 93 ? -34.392 -5.880 46.825 1.00 87.44 93 LEU A C 1
ATOM 778 O O . LEU A 1 93 ? -34.945 -6.870 46.352 1.00 87.44 93 LEU A O 1
ATOM 782 N N . ARG A 1 94 ? -34.987 -5.156 47.779 1.00 90.88 94 ARG A N 1
ATOM 783 C CA . ARG A 1 94 ? -36.403 -5.320 48.134 1.00 90.88 94 ARG A CA 1
ATOM 784 C C . ARG A 1 94 ? -37.267 -4.323 47.383 1.00 90.88 94 ARG A C 1
ATOM 786 O O . ARG A 1 94 ? -36.992 -3.128 47.344 1.00 90.88 94 ARG A O 1
ATOM 793 N N . CYS A 1 95 ? -38.372 -4.818 46.840 1.00 91.00 95 CYS A N 1
ATOM 794 C CA . CYS A 1 95 ? -39.356 -3.985 46.184 1.00 91.00 95 CYS A CA 1
ATOM 795 C C . CYS A 1 95 ? -40.125 -3.128 47.182 1.00 91.00 95 CYS A C 1
ATOM 797 O O . CYS A 1 95 ? -40.816 -3.650 48.052 1.00 91.00 95 CYS A O 1
ATOM 799 N N . SER A 1 96 ? -40.064 -1.810 47.000 1.00 88.94 96 SER A N 1
ATOM 800 C CA . SER A 1 96 ? -40.822 -0.835 47.792 1.00 88.94 96 SER A CA 1
ATOM 801 C C . SER A 1 96 ? -42.341 -0.998 47.666 1.00 88.94 96 SER A C 1
ATOM 803 O O . SER A 1 96 ? -43.070 -0.550 48.542 1.00 88.94 96 SER A O 1
ATOM 805 N N . PHE A 1 97 ? -42.821 -1.655 46.603 1.00 89.56 97 PHE A N 1
ATOM 806 C CA . PHE A 1 97 ? -44.250 -1.833 46.337 1.00 89.56 97 PHE A CA 1
ATOM 807 C C . PHE A 1 97 ? -44.811 -3.163 46.838 1.00 89.56 97 PHE A C 1
ATOM 809 O O . PHE A 1 97 ? -45.852 -3.175 47.482 1.00 89.56 97 PHE A O 1
ATOM 816 N N . CYS A 1 98 ? -44.161 -4.286 46.518 1.00 92.12 98 CYS A N 1
ATOM 817 C CA . CYS A 1 98 ? -44.672 -5.621 46.858 1.00 92.12 98 CYS A CA 1
ATOM 818 C C . CYS A 1 98 ? -43.829 -6.358 47.909 1.00 92.12 98 CYS A C 1
ATOM 820 O O . CYS A 1 98 ? -44.155 -7.485 48.263 1.00 92.12 98 CYS A O 1
ATOM 822 N N . GLY A 1 99 ? -42.715 -5.778 48.370 1.00 89.56 99 GLY A N 1
ATOM 823 C CA . GLY A 1 99 ? -41.781 -6.415 49.308 1.00 89.56 99 GLY A CA 1
ATOM 824 C C . GLY A 1 99 ? -40.935 -7.553 48.718 1.00 89.56 99 GLY A C 1
ATOM 825 O O . GLY A 1 99 ? -39.984 -7.989 49.366 1.00 89.56 99 GLY A O 1
ATOM 826 N N . GLY A 1 100 ? -41.243 -8.015 47.501 1.00 90.75 100 GLY A N 1
ATOM 827 C CA . GLY A 1 100 ? -40.534 -9.095 46.814 1.00 90.75 100 GLY A CA 1
ATOM 828 C C . GLY A 1 100 ? -39.084 -8.750 46.465 1.00 90.75 100 GLY A C 1
ATOM 829 O O . GLY A 1 100 ? -38.713 -7.577 46.366 1.00 90.75 100 GLY A O 1
ATOM 830 N N . HIS A 1 101 ? -38.258 -9.777 46.268 1.00 91.88 101 HIS A N 1
ATOM 831 C CA . HIS A 1 101 ? -36.867 -9.597 45.850 1.00 91.88 101 HIS A CA 1
ATOM 832 C C . HIS A 1 101 ? -36.795 -9.093 44.404 1.00 91.88 101 HIS A C 1
ATOM 834 O O . HIS A 1 101 ? -37.620 -9.482 43.580 1.00 91.88 101 HIS A O 1
ATOM 840 N N . ARG A 1 102 ? -35.843 -8.211 44.108 1.00 91.00 102 ARG A N 1
ATOM 841 C CA . ARG A 1 102 ? -35.593 -7.625 42.789 1.00 91.00 102 ARG A CA 1
ATOM 842 C C . ARG A 1 102 ? -34.345 -8.238 42.163 1.00 91.00 102 ARG A C 1
ATOM 844 O O . ARG A 1 102 ? -33.379 -8.523 42.860 1.00 91.00 102 ARG A O 1
ATOM 851 N N . GLU A 1 103 ? -34.352 -8.361 40.845 1.00 90.94 103 GLU A N 1
ATOM 852 C CA . GLU A 1 103 ? -33.221 -8.813 40.041 1.00 90.94 103 GLU A CA 1
ATOM 853 C C . GLU A 1 103 ? -32.536 -7.626 39.359 1.00 90.94 103 GLU A C 1
ATOM 855 O O . GLU A 1 103 ? -33.193 -6.762 38.773 1.00 90.94 103 GLU A O 1
ATOM 860 N N . VAL A 1 104 ? -31.203 -7.590 39.406 1.00 90.31 104 VAL A N 1
ATOM 861 C CA . VAL A 1 104 ? -30.396 -6.539 38.773 1.00 90.31 104 VAL A CA 1
ATOM 862 C C . VAL A 1 104 ? -29.876 -7.038 37.430 1.00 90.31 104 VAL A C 1
ATOM 864 O O . VAL A 1 104 ? -29.127 -8.009 37.353 1.00 90.31 104 VAL A O 1
ATOM 867 N N . ASN A 1 105 ? -30.235 -6.344 36.355 1.00 88.88 105 ASN A N 1
ATOM 868 C CA . ASN A 1 105 ? -29.718 -6.587 35.018 1.00 88.88 105 ASN A CA 1
ATOM 869 C C . ASN A 1 105 ? -28.752 -5.466 34.618 1.00 88.88 105 ASN A C 1
ATOM 871 O O . ASN A 1 105 ? -29.147 -4.461 34.022 1.00 88.88 105 ASN A O 1
ATOM 875 N N . ILE A 1 106 ? -27.471 -5.682 34.918 1.00 85.00 106 ILE A N 1
ATOM 876 C CA . ILE A 1 106 ? -26.384 -4.726 34.661 1.00 85.00 106 ILE A CA 1
ATOM 877 C C . ILE A 1 106 ? -26.230 -4.461 33.159 1.00 85.00 106 ILE A C 1
ATOM 879 O O . ILE A 1 106 ? -26.091 -3.317 32.745 1.00 85.00 106 ILE A O 1
ATOM 883 N N . SER A 1 107 ? -26.346 -5.497 32.320 1.00 82.69 107 SER A N 1
ATOM 884 C CA . SER A 1 107 ? -26.185 -5.362 30.862 1.00 82.69 107 SER A CA 1
ATOM 885 C C . SER A 1 107 ? -27.207 -4.424 30.210 1.00 82.69 107 SER A C 1
ATOM 887 O O . SER A 1 107 ? -26.942 -3.858 29.153 1.00 82.69 107 SER A O 1
ATOM 889 N N . LYS A 1 108 ? -28.375 -4.263 30.842 1.00 84.56 108 LYS A N 1
ATOM 890 C CA . LYS A 1 108 ? -29.470 -3.401 30.380 1.00 84.56 108 LYS A CA 1
ATOM 891 C C . LYS A 1 108 ? -29.696 -2.190 31.289 1.00 84.56 108 LYS A C 1
ATOM 893 O O . LYS A 1 108 ? -30.677 -1.482 31.080 1.00 84.56 108 LYS A O 1
ATOM 898 N N . GLY A 1 109 ? -28.850 -1.987 32.303 1.00 89.69 109 GLY A N 1
ATOM 899 C CA . GLY A 1 109 ? -28.965 -0.871 33.240 1.00 89.69 109 GLY A CA 1
ATOM 900 C C . GLY A 1 109 ? -30.301 -0.808 33.974 1.00 89.69 109 GLY A C 1
ATOM 901 O O . GLY A 1 109 ? -30.851 0.279 34.130 1.00 89.69 109 GLY A O 1
ATOM 902 N N . ARG A 1 110 ? -30.884 -1.951 34.350 1.00 92.12 110 ARG A N 1
ATOM 903 C CA . ARG A 1 110 ? -32.238 -1.992 34.925 1.00 92.12 110 ARG A CA 1
ATOM 904 C C . ARG A 1 110 ? -32.376 -2.995 36.057 1.00 92.12 110 ARG A C 1
ATOM 906 O O . ARG A 1 110 ? -31.760 -4.056 36.029 1.00 92.12 110 ARG A O 1
ATOM 913 N N . VAL A 1 111 ? -33.248 -2.681 37.001 1.00 92.19 111 VAL A N 1
ATOM 914 C CA . VAL A 1 111 ? -33.646 -3.518 38.132 1.00 92.19 111 VAL A CA 1
ATOM 915 C C . VAL A 1 111 ? -35.109 -3.881 37.950 1.00 92.19 111 VAL A C 1
ATOM 917 O O . VAL A 1 111 ? -35.934 -2.998 37.730 1.00 92.19 111 VAL A O 1
ATOM 920 N N . ILE A 1 112 ? -35.443 -5.165 38.019 1.00 92.56 112 ILE A N 1
ATOM 921 C CA . ILE A 1 112 ? -36.798 -5.662 37.761 1.00 92.56 112 ILE A CA 1
ATOM 922 C C . ILE A 1 112 ? -37.274 -6.454 38.973 1.00 92.56 112 ILE A C 1
ATOM 924 O O . ILE A 1 112 ? -36.556 -7.307 39.486 1.00 92.56 112 ILE A O 1
ATOM 928 N N . CYS A 1 113 ? -38.492 -6.191 39.440 1.00 93.00 113 CYS A N 1
ATOM 929 C CA . CYS A 1 113 ? -39.145 -7.062 40.409 1.00 93.00 113 CYS A CA 1
ATOM 930 C C . CYS A 1 113 ? -39.981 -8.132 39.684 1.00 93.00 113 CYS A C 1
ATOM 932 O O . CYS A 1 113 ? -41.003 -7.768 39.110 1.00 93.00 113 CYS A O 1
ATOM 934 N N . PRO A 1 114 ? -39.639 -9.429 39.759 1.00 91.94 114 PRO A N 1
ATOM 935 C CA . PRO A 1 114 ? -40.383 -10.498 39.086 1.00 91.94 114 PRO A CA 1
ATOM 936 C C . PRO A 1 114 ? -41.787 -10.743 39.664 1.00 91.94 114 PRO A C 1
ATOM 938 O O . PRO A 1 114 ? -42.584 -11.453 39.068 1.00 91.94 114 PRO A O 1
ATOM 941 N N . TYR A 1 115 ? -42.105 -10.180 40.836 1.00 91.06 115 TYR A N 1
ATOM 942 C CA . TYR A 1 115 ? -43.402 -10.372 41.494 1.00 91.06 115 TYR A CA 1
ATOM 943 C C . TYR A 1 115 ? -44.461 -9.343 41.083 1.00 91.06 115 TYR A C 1
ATOM 945 O O . TYR A 1 115 ? -45.651 -9.607 41.214 1.00 91.06 115 TYR A O 1
ATOM 953 N N . CYS A 1 116 ? -44.050 -8.142 40.666 1.00 92.00 116 CYS A N 1
ATOM 954 C CA . CYS A 1 116 ? -44.973 -7.056 40.310 1.00 92.00 116 CYS A CA 1
ATOM 955 C C . CYS A 1 116 ? -44.586 -6.311 39.025 1.00 92.00 116 CYS A C 1
ATOM 957 O O . CYS A 1 116 ? -45.137 -5.244 38.759 1.00 92.00 116 CYS A O 1
ATOM 959 N N . ASP A 1 117 ? -43.602 -6.830 38.286 1.00 89.81 117 ASP A N 1
ATOM 960 C CA . ASP A 1 117 ? -43.060 -6.324 37.017 1.00 89.81 117 ASP A CA 1
ATOM 961 C C . ASP A 1 117 ? -42.606 -4.857 37.007 1.00 89.81 117 ASP A C 1
ATOM 963 O O . ASP A 1 117 ? -42.309 -4.274 35.960 1.00 89.81 117 ASP A O 1
ATOM 967 N N . ARG A 1 118 ? -42.473 -4.234 38.183 1.00 88.69 118 ARG A N 1
ATOM 968 C CA . ARG A 1 118 ? -41.914 -2.887 38.273 1.00 88.69 118 ARG A CA 1
ATOM 969 C C . ARG A 1 118 ? -40.442 -2.905 37.902 1.00 88.69 118 ARG A C 1
ATOM 971 O O . ARG A 1 118 ? -39.657 -3.683 38.445 1.00 88.69 118 ARG A O 1
ATOM 978 N N . THR A 1 119 ? -40.101 -1.992 37.002 1.00 90.88 119 THR A N 1
ATOM 979 C CA . THR A 1 119 ? -38.749 -1.792 36.495 1.00 90.88 119 THR A CA 1
ATOM 980 C C . THR A 1 119 ? -38.244 -0.418 36.921 1.00 90.88 119 THR A C 1
ATOM 982 O O . THR A 1 119 ? -38.944 0.579 36.751 1.00 90.88 119 THR A O 1
ATOM 985 N N . GLU A 1 120 ? -37.029 -0.370 37.451 1.00 89.19 120 GLU A N 1
ATOM 986 C CA . GLU A 1 120 ? -36.284 0.853 37.754 1.00 89.19 120 GLU A CA 1
ATOM 987 C C . GLU A 1 120 ? -35.001 0.864 36.915 1.00 89.19 120 GLU A C 1
ATOM 989 O O . GLU A 1 120 ? -34.419 -0.188 36.646 1.00 89.19 120 GLU A O 1
ATOM 994 N N . PHE A 1 121 ? -34.566 2.038 36.464 1.00 90.19 121 PHE A N 1
ATOM 995 C CA . PHE A 1 121 ? -33.317 2.180 35.716 1.00 90.19 121 PHE A CA 1
ATOM 996 C C . PHE A 1 121 ? -32.177 2.521 36.672 1.00 90.19 121 PHE A C 1
ATOM 998 O O . PHE A 1 121 ? -32.352 3.321 37.589 1.00 90.19 121 PHE A O 1
ATOM 1005 N N . LEU A 1 122 ? -31.018 1.903 36.456 1.00 90.44 122 LEU A N 1
ATOM 1006 C CA . LEU A 1 122 ? -29.808 2.202 37.211 1.00 90.44 122 LEU A CA 1
ATOM 1007 C C . LEU A 1 122 ? -29.224 3.538 36.750 1.00 90.44 122 LEU A C 1
ATOM 1009 O O . LEU A 1 122 ? -29.190 3.834 35.553 1.00 90.44 122 LEU A O 1
ATOM 1013 N N . ASN A 1 123 ? -28.713 4.315 37.701 1.00 88.81 123 ASN A N 1
ATOM 1014 C CA . ASN A 1 123 ? -27.992 5.544 37.397 1.00 88.81 123 ASN A CA 1
ATOM 1015 C C . ASN A 1 123 ? -26.635 5.215 36.766 1.00 88.81 123 ASN A C 1
ATOM 1017 O O . ASN A 1 123 ? -25.960 4.270 37.170 1.00 88.81 123 ASN A O 1
ATOM 1021 N N . ILE A 1 124 ? -26.231 6.003 35.772 1.00 90.12 124 ILE A N 1
ATOM 1022 C CA . ILE A 1 124 ? -24.918 5.872 35.136 1.00 90.12 124 ILE A CA 1
ATOM 1023 C C . ILE A 1 124 ? -23.920 6.701 35.945 1.00 90.12 124 ILE A C 1
ATOM 1025 O O . ILE A 1 124 ? -24.078 7.914 36.062 1.00 90.12 124 ILE A O 1
ATOM 1029 N N . ILE A 1 125 ? -22.890 6.049 36.479 1.00 89.81 125 ILE A N 1
ATOM 1030 C CA . ILE A 1 125 ? -21.819 6.689 37.263 1.00 89.81 125 ILE A CA 1
ATO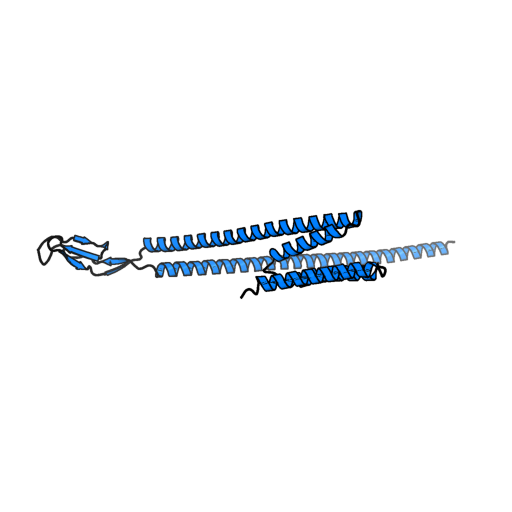M 1031 C C . ILE A 1 125 ? -20.582 7.004 36.422 1.00 89.81 125 ILE A C 1
ATOM 1033 O O . ILE A 1 125 ? -19.739 7.803 36.823 1.00 89.81 125 ILE A O 1
ATOM 1037 N N . GLY A 1 126 ? -20.466 6.405 35.239 1.00 88.25 126 GLY A N 1
ATOM 1038 C CA . GLY A 1 126 ? -19.358 6.656 34.330 1.00 88.25 126 GLY A CA 1
ATOM 1039 C C . GLY A 1 126 ? -19.494 5.902 33.017 1.00 88.25 126 GLY A C 1
ATOM 1040 O O . GLY A 1 126 ? -20.494 5.237 32.759 1.00 88.25 126 GLY A O 1
ATOM 1041 N N . HIS A 1 127 ? -18.462 6.000 32.185 1.00 87.75 127 HIS A N 1
ATOM 1042 C CA . HIS A 1 127 ? -18.368 5.266 30.931 1.00 87.75 127 HIS A CA 1
ATOM 1043 C C . HIS A 1 127 ? -16.980 4.646 30.790 1.00 87.75 127 HIS A C 1
ATOM 1045 O O . HIS A 1 127 ? -15.978 5.321 31.029 1.00 87.75 127 HIS A O 1
ATOM 1051 N N . GLU A 1 128 ? -16.921 3.396 30.346 1.00 88.12 128 GLU A N 1
ATOM 1052 C CA . GLU A 1 128 ? -15.682 2.696 30.011 1.00 88.12 128 GLU A CA 1
ATOM 1053 C C . GLU A 1 128 ? -15.570 2.420 28.510 1.00 88.12 128 GLU A C 1
ATOM 1055 O O . GLU A 1 128 ? -16.557 2.374 27.771 1.00 88.12 128 GLU A O 1
ATOM 1060 N N . GLU A 1 129 ? -14.337 2.252 28.041 1.00 86.62 129 GLU A N 1
ATOM 1061 C CA . GLU A 1 129 ? -14.081 1.857 26.660 1.00 86.62 129 GLU A CA 1
ATOM 1062 C C . GLU A 1 129 ? -14.516 0.409 26.426 1.00 86.62 129 GLU A C 1
ATOM 1064 O O . GLU A 1 129 ? -14.070 -0.513 27.114 1.00 86.62 129 GLU A O 1
ATOM 1069 N N . ASP A 1 130 ? -15.335 0.188 25.398 1.00 87.94 130 ASP A N 1
ATOM 1070 C CA . ASP A 1 130 ? -15.668 -1.161 24.961 1.00 87.94 130 ASP A CA 1
ATOM 1071 C C . ASP A 1 130 ? -14.531 -1.744 24.115 1.00 87.94 130 ASP A C 1
ATOM 1073 O O . ASP A 1 130 ? -14.567 -1.719 22.883 1.00 87.94 130 ASP A O 1
ATOM 1077 N N . LYS A 1 131 ? -13.509 -2.284 24.787 1.00 87.38 131 LYS A N 1
ATOM 1078 C CA . LYS A 1 131 ? -12.330 -2.877 24.133 1.00 87.38 131 LYS A CA 1
ATOM 1079 C C . LYS A 1 131 ? -12.707 -3.904 23.062 1.00 87.38 131 LYS A C 1
ATOM 1081 O O . LYS A 1 131 ? -12.146 -3.884 21.977 1.00 87.38 131 LYS A O 1
ATOM 1086 N N . GLN A 1 132 ? -13.720 -4.733 23.317 1.00 88.19 132 GLN A N 1
ATOM 1087 C CA . GLN A 1 132 ? -14.169 -5.744 22.355 1.00 88.19 132 GLN A CA 1
ATOM 1088 C C . GLN A 1 132 ? -14.826 -5.137 21.110 1.00 88.19 132 GLN A C 1
ATOM 1090 O O . GLN A 1 132 ? -14.748 -5.713 20.026 1.00 88.19 132 GLN A O 1
ATOM 1095 N N . ALA A 1 133 ? -15.526 -4.010 21.242 1.00 87.31 133 ALA A N 1
ATOM 1096 C CA . ALA A 1 133 ? -16.081 -3.303 20.089 1.00 87.31 133 ALA A CA 1
ATOM 1097 C C . ALA A 1 133 ? -14.991 -2.549 19.312 1.00 87.31 133 ALA A C 1
ATOM 1099 O O . ALA A 1 133 ? -15.002 -2.570 18.084 1.00 87.31 133 ALA A O 1
ATOM 1100 N N . ILE A 1 134 ? -14.016 -1.963 20.014 1.00 89.75 134 ILE A N 1
ATOM 1101 C CA . ILE A 1 134 ? -12.841 -1.327 19.407 1.00 89.75 134 ILE A CA 1
ATOM 1102 C C . ILE A 1 134 ? -12.033 -2.336 18.586 1.00 89.75 134 ILE A C 1
ATOM 1104 O O . ILE A 1 134 ? -11.733 -2.069 17.423 1.00 89.75 134 ILE A O 1
ATOM 1108 N N . ASP A 1 135 ? -11.718 -3.499 19.156 1.00 91.19 135 ASP A N 1
ATOM 1109 C CA . ASP A 1 135 ? -10.928 -4.528 18.474 1.00 91.19 135 ASP A CA 1
ATOM 1110 C C . ASP A 1 135 ? -11.655 -5.062 17.233 1.00 91.19 135 ASP A C 1
ATOM 1112 O O . ASP A 1 135 ? -11.045 -5.229 16.178 1.00 91.19 135 ASP A O 1
ATOM 1116 N N . ARG A 1 136 ? -12.980 -5.253 17.315 1.00 92.75 136 ARG A N 1
ATOM 1117 C CA . ARG A 1 136 ? -13.801 -5.624 16.151 1.00 92.75 136 ARG A CA 1
ATOM 1118 C C . ARG A 1 136 ? -13.753 -4.565 15.051 1.00 92.75 136 ARG A C 1
ATOM 1120 O O . ARG A 1 136 ? -13.498 -4.914 13.905 1.00 92.75 136 ARG A O 1
ATOM 1127 N N . ALA A 1 137 ? -13.913 -3.290 15.396 1.00 90.50 137 ALA A N 1
ATOM 1128 C CA . ALA A 1 137 ? -13.879 -2.202 14.420 1.00 90.50 137 ALA A CA 1
ATOM 1129 C C . ALA A 1 137 ? -12.499 -2.051 13.745 1.00 90.50 137 ALA A C 1
ATOM 1131 O O . ALA A 1 137 ? -12.414 -1.749 12.554 1.00 90.50 137 ALA A O 1
ATOM 1132 N N . ILE A 1 138 ? -11.408 -2.285 14.484 1.00 92.06 138 ILE A N 1
ATOM 1133 C CA . ILE A 1 138 ? -10.050 -2.300 13.919 1.00 92.06 138 ILE A CA 1
ATOM 1134 C C . ILE A 1 138 ? -9.880 -3.487 12.962 1.00 92.06 138 ILE A C 1
ATOM 1136 O O . ILE A 1 138 ? -9.392 -3.297 11.847 1.00 92.06 138 ILE A O 1
ATOM 1140 N N . ASN A 1 139 ? -10.325 -4.682 13.355 1.00 93.88 139 ASN A N 1
ATOM 1141 C CA . ASN A 1 139 ? -10.240 -5.878 12.513 1.00 93.88 139 ASN A CA 1
ATOM 1142 C C . ASN A 1 139 ? -11.043 -5.728 11.212 1.00 93.88 139 ASN A C 1
ATOM 1144 O O . ASN A 1 139 ? -10.528 -6.048 10.142 1.00 93.88 139 ASN A O 1
ATOM 1148 N N . GLU A 1 140 ? -12.261 -5.184 11.276 1.00 92.19 140 GLU A N 1
ATOM 1149 C CA . GLU A 1 140 ? -13.079 -4.901 10.088 1.00 92.19 140 GLU A CA 1
ATOM 1150 C C . GLU A 1 140 ? -12.379 -3.920 9.136 1.00 92.19 140 GLU A C 1
ATOM 1152 O O . GLU A 1 140 ? -12.364 -4.121 7.919 1.00 92.19 140 GLU A O 1
ATOM 1157 N N . TYR A 1 141 ? -11.746 -2.874 9.675 1.00 90.94 141 TYR A N 1
ATOM 1158 C CA . TYR A 1 141 ? -10.966 -1.931 8.874 1.00 90.94 141 TYR A CA 1
ATOM 1159 C C . TYR A 1 141 ? -9.767 -2.604 8.186 1.00 90.94 141 TYR A C 1
ATOM 1161 O O . TYR A 1 141 ? -9.508 -2.359 7.000 1.00 90.94 141 TYR A O 1
ATOM 1169 N N . GLU A 1 142 ? -9.034 -3.465 8.894 1.00 91.12 142 GLU A N 1
ATOM 1170 C CA . GLU A 1 142 ? -7.918 -4.215 8.313 1.00 91.12 142 GLU A CA 1
ATOM 1171 C C . GLU A 1 142 ? -8.375 -5.189 7.223 1.00 91.12 142 GLU A C 1
ATOM 1173 O O . GLU A 1 142 ? -7.728 -5.290 6.175 1.00 91.12 142 GLU A O 1
ATOM 1178 N N . GLU A 1 143 ? -9.494 -5.878 7.433 1.00 93.06 143 GLU A N 1
ATOM 1179 C CA . GLU A 1 143 ? -10.072 -6.799 6.458 1.00 93.06 143 GLU A CA 1
ATOM 1180 C C . GLU A 1 143 ? -10.505 -6.065 5.184 1.00 93.06 143 GLU A C 1
ATOM 1182 O O . GLU A 1 143 ? -10.094 -6.442 4.083 1.00 93.06 143 GLU A O 1
ATOM 1187 N N . GLN A 1 144 ? -11.217 -4.942 5.314 1.00 91.56 144 GLN A N 1
ATOM 1188 C CA . GLN A 1 144 ? -11.578 -4.095 4.172 1.00 91.56 144 GLN A CA 1
ATOM 1189 C C . GLN A 1 144 ? -10.344 -3.608 3.400 1.00 91.56 144 GLN A C 1
ATOM 1191 O O . GLN A 1 144 ? -10.347 -3.578 2.166 1.00 91.56 144 GLN A O 1
ATOM 1196 N N . LYS A 1 145 ? -9.262 -3.249 4.101 1.00 90.69 145 LYS A N 1
ATOM 1197 C CA . LYS A 1 145 ? -7.990 -2.852 3.475 1.00 90.69 145 LYS A CA 1
ATOM 1198 C C . LYS A 1 145 ? -7.365 -4.007 2.686 1.00 90.69 145 LYS A C 1
ATOM 1200 O O . LYS A 1 145 ? -6.847 -3.775 1.592 1.00 90.69 145 LYS A O 1
ATOM 1205 N N . ARG A 1 146 ? -7.398 -5.238 3.212 1.00 90.69 146 ARG A N 1
ATOM 1206 C CA . ARG A 1 146 ? -6.895 -6.437 2.513 1.00 90.69 146 ARG A CA 1
ATOM 1207 C C . ARG A 1 146 ? -7.720 -6.747 1.268 1.00 90.69 146 ARG A C 1
ATOM 1209 O O . ARG A 1 146 ? -7.135 -6.990 0.216 1.00 90.69 146 ARG A O 1
ATOM 1216 N N . LEU A 1 147 ? -9.046 -6.678 1.366 1.00 91.88 147 LEU A N 1
ATOM 1217 C CA . LEU A 1 147 ? -9.947 -6.912 0.235 1.00 91.88 147 LEU A CA 1
ATOM 1218 C C . LEU A 1 147 ? -9.711 -5.910 -0.900 1.00 91.88 147 LEU A C 1
ATOM 1220 O O . LEU A 1 147 ? -9.573 -6.326 -2.046 1.00 91.88 147 LEU A O 1
ATOM 1224 N N . LYS A 1 148 ? -9.548 -4.618 -0.585 1.00 89.62 148 LYS A N 1
ATOM 1225 C CA . LYS A 1 148 ? -9.213 -3.595 -1.593 1.00 89.62 148 LYS A CA 1
ATOM 1226 C C . LYS A 1 148 ? -7.900 -3.887 -2.317 1.00 89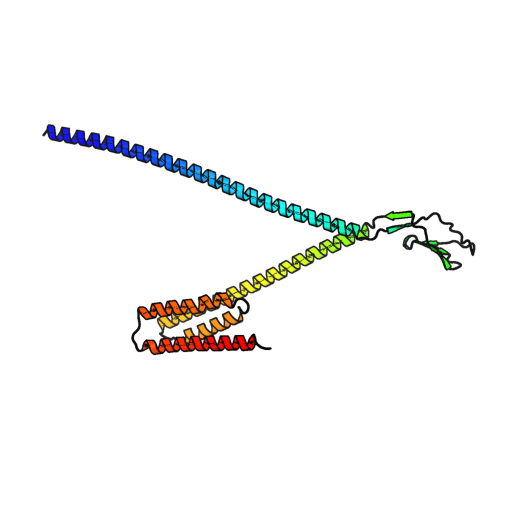.62 148 LYS A C 1
ATOM 1228 O O . LYS A 1 148 ? -7.845 -3.795 -3.536 1.00 89.62 148 LYS A O 1
ATOM 1233 N N . LYS A 1 149 ? -6.856 -4.301 -1.588 1.00 90.06 149 LYS A N 1
ATOM 1234 C CA . LYS A 1 149 ? -5.576 -4.689 -2.208 1.00 90.06 149 LYS A CA 1
ATOM 1235 C C . LYS A 1 149 ? -5.723 -5.889 -3.144 1.00 90.06 149 LYS A C 1
ATOM 1237 O O . LYS A 1 149 ? -5.120 -5.900 -4.210 1.00 90.06 149 LYS A O 1
ATOM 1242 N N . LEU A 1 150 ? -6.511 -6.891 -2.752 1.00 90.50 150 LEU A N 1
ATOM 1243 C CA . LEU A 1 150 ? -6.789 -8.054 -3.600 1.00 90.50 150 LEU A CA 1
ATOM 1244 C C . LEU A 1 150 ? -7.567 -7.662 -4.861 1.00 90.50 150 LEU A C 1
ATOM 1246 O O . LEU A 1 150 ? -7.304 -8.193 -5.935 1.00 90.50 150 LEU A O 1
ATOM 1250 N N . GLU A 1 151 ? -8.511 -6.731 -4.749 1.00 88.19 151 GLU A N 1
ATOM 1251 C CA . GLU A 1 151 ? -9.265 -6.214 -5.891 1.00 88.19 151 GLU A CA 1
ATOM 1252 C C . GLU A 1 151 ? -8.364 -5.436 -6.861 1.00 88.19 151 GLU A C 1
ATOM 1254 O O . GLU A 1 151 ? -8.377 -5.708 -8.061 1.00 88.19 151 GLU A O 1
ATOM 1259 N N . GLU A 1 152 ? -7.504 -4.552 -6.349 1.00 87.94 152 GLU A N 1
ATOM 1260 C CA . GLU A 1 152 ? -6.498 -3.839 -7.147 1.00 87.94 152 GLU A CA 1
ATOM 1261 C C . GLU A 1 152 ? -5.546 -4.808 -7.866 1.00 87.94 152 GLU A C 1
ATOM 1263 O O . GLU A 1 152 ? -5.268 -4.632 -9.053 1.00 87.94 152 GLU A O 1
ATOM 1268 N N . GLN A 1 153 ? -5.095 -5.865 -7.182 1.00 87.25 153 GLN A N 1
ATOM 1269 C CA . GLN A 1 153 ? -4.275 -6.922 -7.785 1.00 87.25 153 GLN A CA 1
ATOM 1270 C C . GLN A 1 153 ? -5.021 -7.662 -8.895 1.00 87.25 153 GLN A C 1
ATOM 1272 O O . GLN A 1 153 ? -4.472 -7.832 -9.979 1.00 87.25 153 GLN A O 1
ATOM 1277 N N . ARG A 1 154 ? -6.285 -8.040 -8.679 1.00 87.94 154 ARG A N 1
ATOM 1278 C CA . ARG A 1 154 ? -7.105 -8.689 -9.715 1.00 87.94 154 ARG A CA 1
ATOM 1279 C C . ARG A 1 154 ? -7.303 -7.797 -10.936 1.00 87.94 154 ARG A C 1
ATOM 1281 O O . ARG A 1 154 ? -7.231 -8.288 -12.059 1.00 87.94 154 ARG A O 1
ATOM 1288 N N . ILE A 1 155 ? -7.531 -6.498 -10.739 1.00 84.69 155 ILE A N 1
ATOM 1289 C CA . ILE A 1 155 ? -7.654 -5.531 -11.839 1.00 84.69 155 ILE A CA 1
ATOM 1290 C C . ILE A 1 155 ? -6.322 -5.415 -12.594 1.00 84.69 155 ILE A C 1
ATOM 1292 O O . ILE A 1 155 ? -6.317 -5.420 -13.827 1.00 84.69 155 ILE A O 1
ATOM 1296 N N . ALA A 1 156 ? -5.195 -5.351 -11.882 1.00 81.56 156 ALA A N 1
ATOM 1297 C CA . ALA A 1 156 ? -3.867 -5.304 -12.489 1.00 81.56 156 ALA A CA 1
ATOM 1298 C C . ALA A 1 156 ? -3.539 -6.588 -13.271 1.00 81.56 156 ALA A C 1
ATOM 1300 O O . ALA A 1 156 ? -3.082 -6.506 -14.410 1.00 81.56 156 ALA A O 1
ATOM 1301 N N . GLU A 1 157 ? -3.833 -7.765 -12.716 1.00 82.62 157 GLU A N 1
ATOM 1302 C CA . GLU A 1 157 ? -3.682 -9.056 -13.397 1.00 82.62 157 GLU A CA 1
ATOM 1303 C C . GLU A 1 157 ? -4.576 -9.158 -14.636 1.00 82.62 157 GLU A C 1
ATOM 1305 O O . GLU A 1 157 ? -4.126 -9.608 -15.688 1.00 82.62 157 GLU A O 1
ATOM 1310 N N . ALA A 1 158 ? -5.834 -8.717 -14.544 1.00 76.25 158 ALA A N 1
ATOM 1311 C CA . ALA A 1 158 ? -6.746 -8.692 -15.684 1.00 76.25 158 ALA A CA 1
ATOM 1312 C C . ALA A 1 158 ? -6.226 -7.771 -16.798 1.00 76.25 158 ALA A C 1
ATOM 1314 O O . ALA A 1 158 ? -6.307 -8.120 -17.978 1.00 76.25 158 ALA A O 1
ATOM 1315 N N . LYS A 1 159 ? -5.646 -6.622 -16.431 1.00 72.00 159 LYS A N 1
ATOM 1316 C CA . LYS A 1 159 ? -4.999 -5.712 -17.379 1.00 72.00 159 LYS A CA 1
ATOM 1317 C C . LYS A 1 159 ? -3.759 -6.349 -18.016 1.00 72.00 159 LYS A C 1
ATOM 1319 O O . LYS A 1 159 ? -3.658 -6.337 -19.235 1.00 72.00 159 LYS A O 1
ATOM 1324 N N . SER A 1 160 ? -2.890 -6.979 -17.225 1.00 73.69 160 SER A N 1
ATOM 1325 C CA . SER A 1 160 ? -1.704 -7.691 -17.727 1.00 73.69 160 SER A CA 1
ATOM 1326 C C . SER A 1 160 ? -2.078 -8.797 -18.712 1.00 73.69 160 SER A C 1
ATOM 1328 O O . SE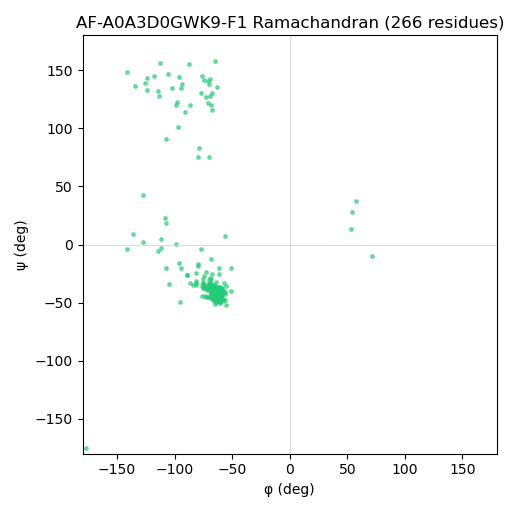R A 1 160 ? -1.525 -8.865 -19.804 1.00 73.69 160 SER A O 1
ATOM 1330 N N . LYS A 1 161 ? -3.079 -9.622 -18.380 1.00 71.12 161 LYS A N 1
ATOM 1331 C CA . LYS A 1 161 ? -3.579 -10.675 -19.279 1.00 71.12 161 LYS A CA 1
ATOM 1332 C C . LYS A 1 161 ? -4.142 -10.104 -20.577 1.00 71.12 161 LYS A C 1
ATOM 1334 O O . LYS A 1 161 ? -3.934 -10.677 -21.642 1.00 71.12 161 LYS A O 1
ATOM 1339 N N . LYS A 1 162 ? -4.853 -8.974 -20.508 1.00 68.25 162 LYS A N 1
ATOM 1340 C CA . LYS A 1 162 ? -5.327 -8.271 -21.705 1.00 68.25 162 LYS A CA 1
ATOM 1341 C C . LYS A 1 162 ? -4.151 -7.816 -22.576 1.00 68.25 162 LYS A C 1
ATOM 1343 O O . LYS A 1 162 ? -4.202 -8.006 -23.789 1.00 68.25 162 LYS A O 1
ATOM 1348 N N . ASP A 1 163 ? -3.111 -7.254 -21.966 1.00 64.62 163 ASP A N 1
ATOM 1349 C CA . ASP A 1 163 ? -1.920 -6.778 -22.672 1.00 64.62 163 ASP A CA 1
ATOM 1350 C C . ASP A 1 163 ? -1.137 -7.943 -23.313 1.00 64.62 163 ASP A C 1
ATOM 1352 O O . ASP A 1 163 ? -0.712 -7.834 -24.463 1.00 64.62 163 ASP A O 1
ATOM 1356 N N . GLU A 1 164 ? -1.029 -9.092 -22.638 1.00 64.50 164 GLU A N 1
ATOM 1357 C CA . GLU A 1 164 ? -0.433 -10.324 -23.185 1.00 64.50 164 GLU A CA 1
ATOM 1358 C C . GLU A 1 164 ? -1.203 -10.861 -24.398 1.00 64.50 164 GLU A C 1
ATOM 1360 O O . GLU A 1 164 ? -0.604 -11.159 -25.434 1.00 64.50 164 GLU A O 1
ATOM 1365 N N . ILE A 1 165 ? -2.535 -10.947 -24.302 1.00 66.69 165 ILE A N 1
ATOM 1366 C CA . ILE A 1 165 ? -3.393 -11.380 -25.416 1.00 66.69 165 ILE A CA 1
ATOM 1367 C C . ILE A 1 165 ? -3.242 -10.420 -26.601 1.00 66.69 165 ILE A C 1
ATOM 1369 O O . ILE A 1 165 ? -3.125 -10.859 -27.747 1.00 66.69 165 ILE A O 1
ATOM 1373 N N . MET A 1 166 ? -3.198 -9.114 -26.336 1.00 60.00 166 MET A N 1
ATOM 1374 C CA . MET A 1 166 ? -3.000 -8.096 -27.364 1.00 60.00 166 MET A CA 1
ATOM 1375 C C . MET A 1 166 ? -1.622 -8.223 -28.032 1.00 60.00 166 MET A C 1
ATOM 1377 O O . MET A 1 166 ? -1.529 -8.155 -29.257 1.00 60.00 166 MET A O 1
ATOM 1381 N N . PHE A 1 167 ? -0.559 -8.462 -27.262 1.00 56.88 167 PHE A N 1
ATOM 1382 C CA . PHE A 1 167 ? 0.786 -8.669 -27.800 1.00 56.88 167 PHE A CA 1
ATOM 1383 C C . PHE A 1 167 ? 0.878 -9.934 -28.664 1.00 56.88 167 PHE A C 1
ATOM 1385 O O . PHE A 1 167 ? 1.445 -9.894 -29.761 1.00 56.88 167 PHE A O 1
ATOM 1392 N N . ALA A 1 168 ? 0.281 -11.043 -28.218 1.00 60.94 168 ALA A N 1
ATOM 1393 C CA . ALA A 1 168 ? 0.201 -12.276 -28.999 1.00 60.94 168 ALA A CA 1
ATOM 1394 C C . ALA A 1 168 ? -0.541 -12.049 -30.326 1.00 60.94 168 ALA A C 1
ATOM 1396 O O . ALA A 1 168 ? -0.077 -12.476 -31.383 1.00 60.94 168 ALA A O 1
ATOM 1397 N N . PHE A 1 169 ? -1.648 -11.309 -30.287 1.00 60.72 169 PHE A N 1
ATOM 1398 C CA . PHE A 1 169 ? -2.426 -10.967 -31.472 1.00 60.72 169 PHE A CA 1
ATOM 1399 C C . PHE A 1 169 ? -1.634 -10.119 -32.480 1.00 60.72 169 PHE A C 1
ATOM 1401 O O . PHE A 1 169 ? -1.578 -10.453 -33.665 1.00 60.72 169 PHE A O 1
ATOM 1408 N N . ILE A 1 170 ? -0.955 -9.068 -32.007 1.00 57.00 170 ILE A N 1
ATOM 1409 C CA . ILE A 1 170 ? -0.076 -8.226 -32.835 1.00 57.00 170 ILE A CA 1
ATOM 1410 C C . ILE A 1 170 ? 1.053 -9.063 -33.450 1.00 57.00 170 ILE A C 1
ATOM 1412 O O . ILE A 1 170 ? 1.370 -8.898 -34.627 1.00 57.00 170 ILE A O 1
ATOM 1416 N N . SER A 1 171 ? 1.630 -9.988 -32.682 1.00 52.19 171 SER A N 1
ATOM 1417 C CA . SER A 1 171 ? 2.716 -10.855 -33.149 1.00 52.19 171 SER A CA 1
ATOM 1418 C C . SER A 1 171 ? 2.264 -11.777 -34.286 1.00 52.19 171 SER A C 1
ATOM 1420 O O . SER A 1 171 ? 2.963 -11.894 -35.291 1.00 52.19 171 SER A O 1
ATOM 1422 N N . VAL A 1 172 ? 1.074 -12.379 -34.178 1.00 61.31 172 VAL A N 1
ATOM 1423 C CA . VAL A 1 172 ? 0.493 -13.219 -35.243 1.00 61.31 172 VAL A CA 1
ATOM 1424 C C . VAL A 1 172 ? 0.237 -12.407 -36.514 1.00 61.31 172 VAL A C 1
ATOM 1426 O O . VAL A 1 172 ? 0.583 -12.857 -37.607 1.00 61.31 172 VAL A O 1
ATOM 1429 N N . ILE A 1 173 ? -0.304 -11.192 -36.379 1.00 59.91 173 ILE A N 1
ATOM 1430 C CA . ILE A 1 173 ? -0.502 -10.276 -37.510 1.00 59.91 173 ILE A CA 1
ATOM 1431 C C . ILE A 1 173 ? 0.835 -9.935 -38.180 1.00 59.91 173 ILE A C 1
ATOM 1433 O O . ILE A 1 173 ? 0.946 -9.996 -39.404 1.00 59.91 173 ILE A O 1
ATOM 1437 N N . PHE A 1 174 ? 1.861 -9.598 -37.398 1.00 51.84 174 PHE A N 1
ATOM 1438 C CA . PHE A 1 174 ? 3.173 -9.231 -37.927 1.00 51.84 174 PHE A CA 1
ATOM 1439 C C . PHE A 1 174 ? 3.844 -10.393 -38.673 1.00 51.84 174 PHE A C 1
ATOM 1441 O O . PHE A 1 174 ? 4.364 -10.208 -39.777 1.00 51.84 174 PHE A O 1
ATOM 1448 N N . ILE A 1 175 ? 3.785 -11.604 -38.111 1.00 58.28 175 ILE A N 1
ATOM 1449 C CA . ILE A 1 175 ? 4.322 -12.816 -38.744 1.00 58.28 175 ILE A CA 1
ATOM 1450 C C . ILE A 1 175 ? 3.580 -13.110 -40.052 1.00 58.28 175 ILE A C 1
ATOM 1452 O O . ILE A 1 175 ? 4.226 -13.342 -41.073 1.00 58.28 175 ILE A O 1
ATOM 1456 N N . GLY A 1 176 ? 2.245 -13.051 -40.053 1.00 56.19 176 GLY A N 1
ATOM 1457 C CA . GLY A 1 176 ? 1.454 -13.294 -41.261 1.00 56.19 176 GLY A CA 1
ATOM 1458 C C . GLY A 1 176 ? 1.698 -12.255 -42.360 1.00 56.19 176 GLY A C 1
ATOM 1459 O O . GLY A 1 176 ? 1.867 -12.623 -43.521 1.00 56.19 176 GLY A O 1
ATOM 1460 N N . ASN A 1 177 ? 1.834 -10.975 -41.997 1.00 57.41 177 ASN A N 1
ATOM 1461 C CA . ASN A 1 177 ? 2.192 -9.911 -42.939 1.00 57.41 177 ASN A CA 1
ATOM 1462 C C . ASN A 1 177 ? 3.578 -10.133 -43.547 1.00 57.41 177 ASN A C 1
ATOM 1464 O O . ASN A 1 177 ? 3.755 -9.986 -44.753 1.00 57.41 177 ASN A O 1
ATOM 1468 N N . THR A 1 178 ? 4.552 -10.524 -42.725 1.00 50.00 178 THR A N 1
ATOM 1469 C CA . THR A 1 178 ? 5.910 -10.815 -43.198 1.00 50.00 178 THR A CA 1
ATOM 1470 C C . THR A 1 178 ? 5.915 -12.014 -44.149 1.00 50.00 178 THR A C 1
ATOM 1472 O O . THR A 1 178 ? 6.537 -11.949 -45.205 1.00 50.00 178 THR A O 1
ATOM 1475 N N . ALA A 1 179 ? 5.179 -13.082 -43.827 1.00 61.28 179 ALA A N 1
ATOM 1476 C CA . ALA A 1 179 ? 5.079 -14.272 -44.672 1.00 61.28 179 ALA A CA 1
ATOM 1477 C C . ALA A 1 179 ? 4.430 -13.976 -46.034 1.00 61.28 179 ALA A C 1
ATOM 1479 O O . ALA A 1 179 ? 4.901 -14.461 -47.060 1.00 61.28 179 ALA A O 1
ATOM 1480 N N . LEU A 1 180 ? 3.386 -13.148 -46.065 1.00 60.00 180 LEU A N 1
ATOM 1481 C CA . LEU A 1 180 ? 2.714 -12.778 -47.312 1.00 60.00 180 LEU A CA 1
ATOM 1482 C C . LEU A 1 180 ? 3.518 -11.778 -48.140 1.00 60.00 180 LEU A C 1
ATOM 1484 O O . LEU A 1 180 ? 3.489 -11.843 -49.364 1.00 60.00 180 LEU A O 1
ATOM 1488 N N . LEU A 1 181 ? 4.269 -10.884 -47.495 1.00 52.53 181 LEU A N 1
ATOM 1489 C CA . LEU A 1 181 ? 5.198 -9.995 -48.187 1.00 52.53 181 LEU A CA 1
ATOM 1490 C C . LEU A 1 181 ? 6.325 -10.791 -48.861 1.00 52.53 181 LEU A C 1
ATOM 1492 O O . LEU A 1 181 ? 6.701 -10.488 -49.990 1.00 52.53 181 LEU A O 1
ATOM 1496 N N . VAL A 1 182 ? 6.810 -11.846 -48.202 1.00 54.78 182 VAL A N 1
ATOM 1497 C CA . VAL A 1 182 ? 7.736 -12.821 -48.791 1.00 54.78 182 VAL A CA 1
ATOM 1498 C C . VAL A 1 182 ? 7.083 -13.540 -49.979 1.00 54.78 182 VAL A C 1
ATOM 1500 O O . VAL A 1 182 ? 7.673 -13.568 -51.056 1.00 54.78 182 VAL A O 1
ATOM 1503 N N . ASP A 1 183 ? 5.858 -14.052 -49.834 1.00 61.22 183 ASP A N 1
ATOM 1504 C CA . ASP A 1 183 ? 5.125 -14.721 -50.924 1.00 61.22 183 ASP A CA 1
ATOM 1505 C C . ASP A 1 183 ? 4.909 -13.802 -52.140 1.00 61.22 183 ASP A C 1
ATOM 1507 O O . ASP A 1 183 ? 5.074 -14.222 -53.285 1.00 61.22 183 ASP A O 1
ATOM 1511 N N . TRP A 1 184 ? 4.630 -12.517 -51.913 1.00 58.84 184 TRP A N 1
ATOM 1512 C CA . TRP A 1 184 ? 4.534 -11.528 -52.985 1.00 58.84 184 TRP A CA 1
ATOM 1513 C C . TRP A 1 184 ? 5.864 -11.318 -53.710 1.00 58.84 184 TRP A C 1
ATOM 1515 O O . TRP A 1 184 ? 5.886 -11.374 -54.937 1.00 58.84 184 TRP A O 1
ATOM 1525 N N . ILE A 1 185 ? 6.972 -11.152 -52.978 1.00 56.66 185 ILE A N 1
ATOM 1526 C CA . ILE A 1 185 ? 8.309 -10.996 -53.578 1.00 56.66 185 ILE A CA 1
ATOM 1527 C C . ILE A 1 185 ? 8.678 -12.214 -54.441 1.00 56.66 185 ILE A C 1
ATOM 1529 O O . ILE A 1 185 ? 9.307 -12.055 -55.485 1.00 56.66 185 ILE A O 1
ATOM 1533 N N . PHE A 1 186 ? 8.295 -13.425 -54.025 1.00 57.00 186 PHE A N 1
ATOM 1534 C CA . PHE A 1 186 ? 8.673 -14.658 -54.722 1.00 57.00 186 PHE A CA 1
ATOM 1535 C C . PHE A 1 186 ? 7.704 -15.094 -55.829 1.00 57.00 186 PHE A C 1
ATOM 1537 O O . PHE A 1 186 ? 8.123 -15.801 -56.751 1.00 57.00 186 PHE A O 1
ATOM 1544 N N . HIS A 1 187 ? 6.423 -14.727 -55.755 1.00 66.62 187 HIS A N 1
ATOM 1545 C CA . HIS A 1 187 ? 5.386 -15.247 -56.656 1.00 66.62 187 HIS A CA 1
ATOM 1546 C C . HIS A 1 187 ? 4.553 -14.173 -57.364 1.00 66.62 187 HIS A C 1
ATOM 1548 O O . HIS A 1 187 ? 3.642 -14.528 -58.112 1.00 66.62 187 HIS A O 1
ATOM 1554 N N . ASP A 1 188 ? 4.861 -12.890 -57.154 1.00 62.62 188 ASP A N 1
ATOM 1555 C CA . ASP A 1 188 ? 4.220 -11.725 -57.787 1.00 62.62 188 ASP A CA 1
ATOM 1556 C C . ASP A 1 188 ? 2.684 -11.695 -57.614 1.00 62.62 188 ASP A C 1
ATOM 1558 O O . ASP A 1 188 ? 1.917 -11.168 -58.422 1.00 62.62 188 ASP A O 1
ATOM 1562 N N . LYS A 1 189 ? 2.199 -12.301 -56.521 1.00 59.56 189 LYS A N 1
ATOM 1563 C CA . LYS A 1 189 ? 0.779 -12.359 -56.158 1.00 59.56 189 LYS A CA 1
ATOM 1564 C C . LYS A 1 189 ? 0.452 -11.259 -55.154 1.00 59.56 189 LYS A C 1
ATOM 1566 O O . LYS A 1 189 ? 0.692 -11.398 -53.961 1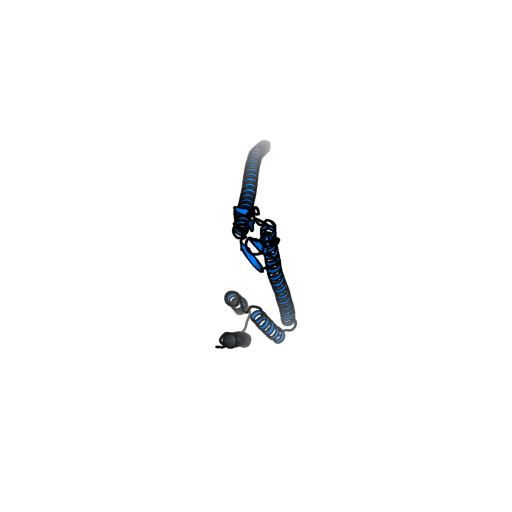.00 59.56 189 LYS A O 1
ATOM 1571 N N . ILE A 1 190 ? -0.151 -10.177 -55.640 1.00 53.97 190 ILE A N 1
ATOM 1572 C CA . ILE A 1 190 ? -0.536 -9.008 -54.828 1.00 53.97 190 ILE A CA 1
ATOM 1573 C C . ILE A 1 190 ? -1.784 -9.248 -53.958 1.00 53.97 190 ILE A C 1
ATOM 1575 O O . ILE A 1 190 ? -1.888 -8.724 -52.849 1.00 53.97 190 ILE A O 1
ATOM 1579 N N . MET A 1 191 ? -2.742 -10.053 -54.430 1.00 51.44 191 MET A N 1
ATOM 1580 C CA . MET A 1 191 ? -4.047 -10.207 -53.764 1.00 51.44 191 MET A CA 1
ATOM 1581 C C . MET A 1 191 ? -3.991 -10.771 -52.330 1.00 51.44 191 MET A C 1
ATOM 1583 O O . MET A 1 191 ? -4.696 -10.236 -51.474 1.00 51.44 191 MET A O 1
ATOM 1587 N N . PRO A 1 192 ? -3.167 -11.788 -52.010 1.00 55.03 192 PRO A N 1
ATOM 1588 C CA . PRO A 1 192 ? -3.050 -12.302 -50.643 1.00 55.03 192 PRO A CA 1
ATOM 1589 C C . PRO A 1 192 ? -2.536 -11.254 -49.643 1.00 55.03 192 PRO A C 1
ATOM 1591 O O . PRO A 1 192 ? -3.024 -11.188 -48.516 1.00 55.03 192 PRO A O 1
ATOM 1594 N N . VAL A 1 193 ? -1.606 -10.392 -50.071 1.00 55.00 193 VAL A N 1
ATOM 1595 C CA . VAL A 1 193 ? -1.045 -9.306 -49.249 1.00 55.00 193 VAL A CA 1
ATOM 1596 C C . VAL A 1 193 ? -2.084 -8.228 -48.957 1.00 55.00 193 VAL A C 1
ATOM 1598 O O . VAL A 1 193 ? -2.155 -7.742 -47.829 1.00 55.00 193 VAL A O 1
ATOM 1601 N N . ILE A 1 194 ? -2.901 -7.860 -49.950 1.00 52.56 194 ILE A N 1
ATOM 1602 C CA . ILE A 1 194 ? -3.968 -6.863 -49.776 1.00 52.56 194 ILE A CA 1
ATOM 1603 C C . ILE A 1 194 ? -5.026 -7.391 -48.803 1.00 52.56 194 ILE A C 1
ATOM 1605 O O . ILE A 1 194 ? -5.333 -6.727 -47.818 1.00 52.56 194 ILE A O 1
ATOM 1609 N N . VAL A 1 195 ? -5.532 -8.609 -49.027 1.00 52.31 195 VAL A N 1
ATOM 1610 C CA . VAL A 1 195 ? -6.594 -9.198 -48.193 1.00 52.31 195 VAL A CA 1
ATOM 1611 C C . VAL A 1 195 ? -6.145 -9.344 -46.738 1.00 52.31 195 VAL A C 1
ATOM 1613 O O . VAL A 1 195 ? -6.902 -9.024 -45.822 1.00 52.31 195 VAL A O 1
ATOM 1616 N N . PHE A 1 196 ? -4.908 -9.779 -46.502 1.00 56.12 196 PHE A N 1
ATOM 1617 C CA . PHE A 1 196 ? -4.411 -9.959 -45.142 1.00 56.12 196 PHE A CA 1
ATOM 1618 C C . PHE A 1 196 ? -4.101 -8.637 -44.436 1.00 56.12 196 PHE A C 1
ATOM 1620 O O . PHE A 1 196 ? -4.403 -8.514 -43.251 1.00 56.12 196 PHE A O 1
ATOM 1627 N N . ASN A 1 197 ? -3.579 -7.628 -45.144 1.00 57.88 197 ASN A N 1
ATOM 1628 C CA . ASN A 1 197 ? -3.421 -6.289 -44.573 1.00 57.88 197 ASN A CA 1
ATOM 1629 C C . ASN A 1 197 ? -4.773 -5.674 -44.198 1.00 57.88 197 ASN A C 1
ATOM 1631 O O . ASN A 1 197 ? -4.891 -5.107 -43.113 1.00 57.88 197 ASN A O 1
ATOM 1635 N N . SER A 1 198 ? -5.805 -5.836 -45.031 1.00 51.94 198 SER A N 1
ATOM 1636 C CA . SER A 1 198 ? -7.155 -5.366 -44.703 1.00 51.94 198 SER A CA 1
ATOM 1637 C C . SER A 1 198 ? -7.700 -6.063 -43.452 1.00 51.94 198 SER A C 1
ATOM 1639 O O . SER A 1 198 ? -8.149 -5.385 -42.532 1.00 51.94 198 SER A O 1
ATOM 1641 N N . ILE A 1 199 ? -7.568 -7.393 -43.345 1.00 54.88 199 ILE A N 1
ATOM 1642 C CA . ILE A 1 199 ? -7.972 -8.149 -42.144 1.00 54.88 199 ILE A CA 1
ATOM 1643 C C . ILE A 1 199 ? -7.181 -7.689 -40.911 1.00 54.88 199 ILE A C 1
ATOM 1645 O O . ILE A 1 199 ? -7.774 -7.434 -39.865 1.00 54.88 199 ILE A O 1
ATOM 1649 N N . ALA A 1 200 ? -5.862 -7.528 -41.030 1.00 55.22 200 ALA A N 1
ATOM 1650 C CA . ALA A 1 200 ? -4.987 -7.068 -39.956 1.00 55.22 200 ALA A CA 1
ATOM 1651 C C . ALA A 1 200 ? -5.365 -5.669 -39.447 1.00 55.22 200 ALA A C 1
ATOM 1653 O O . ALA A 1 200 ? -5.430 -5.455 -38.235 1.00 55.22 200 ALA A O 1
ATOM 1654 N N . ILE A 1 201 ? -5.656 -4.732 -40.354 1.00 56.50 201 ILE A N 1
ATOM 1655 C CA . ILE A 1 201 ? -6.080 -3.366 -40.024 1.00 56.50 201 ILE A CA 1
ATOM 1656 C C . ILE A 1 201 ? -7.457 -3.383 -39.353 1.00 56.50 201 ILE A C 1
ATOM 1658 O O . ILE A 1 201 ? -7.616 -2.777 -38.294 1.00 56.50 201 ILE A O 1
ATOM 1662 N N . THR A 1 202 ? -8.436 -4.116 -39.893 1.00 52.16 202 THR A N 1
ATOM 1663 C CA . THR A 1 202 ? -9.772 -4.242 -39.284 1.00 52.16 202 THR A CA 1
ATOM 1664 C C . THR A 1 202 ? -9.689 -4.841 -37.877 1.00 52.16 202 THR A C 1
ATOM 1666 O O . THR A 1 202 ? -10.272 -4.311 -36.932 1.00 52.16 202 THR A O 1
ATOM 1669 N N . CYS A 1 203 ? -8.905 -5.902 -37.706 1.00 51.97 203 CYS A N 1
ATOM 1670 C CA . CYS A 1 203 ? -8.649 -6.547 -36.424 1.00 51.97 203 CYS A CA 1
ATOM 1671 C C . CYS A 1 203 ? -7.940 -5.634 -35.407 1.00 51.97 203 CYS A C 1
ATOM 1673 O O . CYS A 1 203 ? -8.300 -5.617 -34.225 1.00 51.97 203 CYS A O 1
ATOM 1675 N N . PHE A 1 204 ? -6.951 -4.859 -35.851 1.00 54.97 204 PHE A N 1
ATOM 1676 C CA . PHE A 1 204 ? -6.241 -3.882 -35.025 1.00 54.97 204 PHE A CA 1
ATOM 1677 C C . PHE A 1 204 ? -7.152 -2.718 -34.593 1.00 54.97 204 PHE A C 1
ATOM 1679 O O . PHE A 1 204 ? -7.114 -2.286 -33.444 1.00 54.97 204 PHE A O 1
ATOM 1686 N N . VAL A 1 205 ? -8.032 -2.242 -35.477 1.00 50.75 205 VAL A N 1
ATOM 1687 C CA . VAL A 1 205 ? -8.998 -1.172 -35.170 1.00 50.75 205 VAL A CA 1
ATOM 1688 C C . VAL A 1 205 ? -10.064 -1.646 -34.174 1.00 50.75 205 VAL A C 1
ATOM 1690 O O . VAL A 1 205 ? -10.353 -0.935 -33.211 1.00 50.75 205 VAL A O 1
ATOM 1693 N N . LEU A 1 206 ? -10.593 -2.863 -34.342 1.00 52.38 206 LEU A N 1
ATOM 1694 C CA . LEU A 1 206 ? -11.577 -3.455 -33.423 1.00 52.38 206 LEU A CA 1
ATOM 1695 C C . LEU A 1 206 ? -11.011 -3.695 -32.012 1.00 52.38 206 LEU A C 1
ATOM 1697 O O . LEU A 1 206 ? -11.738 -3.581 -31.028 1.00 52.38 206 LEU A O 1
ATOM 1701 N N . THR A 1 207 ? -9.715 -3.992 -31.892 1.00 52.50 207 THR A N 1
ATOM 1702 C CA . THR A 1 207 ? -9.051 -4.209 -30.593 1.00 52.50 207 THR A CA 1
ATOM 1703 C C . THR A 1 207 ? -8.646 -2.906 -29.892 1.00 52.50 207 THR A C 1
ATOM 1705 O O . THR A 1 207 ? -8.564 -2.872 -28.662 1.00 52.50 207 THR A O 1
ATOM 1708 N N . MET A 1 208 ? -8.453 -1.815 -30.643 1.00 52.34 208 MET A N 1
ATOM 1709 C CA . MET A 1 208 ? -7.898 -0.540 -30.162 1.00 52.34 208 MET A CA 1
ATOM 1710 C C . MET A 1 208 ? -8.919 0.602 -30.058 1.00 52.34 208 MET A C 1
ATOM 1712 O O . MET A 1 208 ? -8.515 1.765 -30.020 1.00 52.34 208 MET A O 1
ATOM 1716 N N . ALA A 1 209 ? -10.220 0.315 -29.936 1.00 49.22 209 ALA A N 1
ATOM 1717 C CA . ALA A 1 209 ? -11.317 1.299 -29.859 1.00 49.22 209 ALA A CA 1
ATOM 1718 C C . ALA A 1 209 ? -11.221 2.374 -28.732 1.00 49.22 209 ALA A C 1
ATOM 1720 O O . ALA A 1 209 ? -12.137 3.170 -28.560 1.00 49.22 209 ALA A O 1
ATOM 1721 N N . GLY A 1 210 ? -10.111 2.457 -27.986 1.00 46.09 210 GLY A N 1
ATOM 1722 C CA . GLY A 1 210 ? -9.778 3.553 -27.064 1.00 46.09 210 GLY A CA 1
ATOM 1723 C C . GLY A 1 210 ? -8.553 4.412 -27.439 1.00 46.09 210 GLY A C 1
ATOM 1724 O O . GLY A 1 210 ? -8.294 5.402 -26.760 1.00 46.09 210 GLY A O 1
ATOM 1725 N N . ILE A 1 211 ? -7.783 4.078 -28.486 1.00 47.62 211 ILE A N 1
ATOM 1726 C CA . ILE A 1 211 ? -6.491 4.726 -28.833 1.00 47.62 211 ILE A CA 1
ATOM 1727 C C . ILE A 1 211 ? -6.496 5.185 -30.307 1.00 47.62 211 ILE A C 1
ATOM 1729 O O . ILE A 1 211 ? -5.543 5.013 -31.061 1.00 47.62 211 ILE A O 1
ATOM 1733 N N . ILE A 1 212 ? -7.609 5.765 -30.756 1.00 46.78 212 ILE A N 1
ATOM 1734 C CA . ILE A 1 212 ? -7.845 6.052 -32.183 1.00 46.78 212 ILE A CA 1
ATOM 1735 C C . ILE A 1 212 ? -7.020 7.254 -32.696 1.00 46.78 212 ILE A C 1
ATOM 1737 O O . ILE A 1 212 ? -6.642 7.298 -33.862 1.00 46.78 212 ILE A O 1
ATOM 1741 N N . LYS A 1 213 ? -6.650 8.221 -31.844 1.00 42.47 213 LYS A N 1
ATOM 1742 C CA . LYS A 1 213 ? -6.005 9.470 -32.305 1.00 42.47 213 LYS A CA 1
ATOM 1743 C C . LYS A 1 213 ? -4.518 9.373 -32.699 1.00 42.47 213 LYS A C 1
ATOM 1745 O O . LYS A 1 213 ? -4.164 9.959 -33.721 1.00 42.47 213 LYS A O 1
ATOM 1750 N N . PRO A 1 214 ? -3.624 8.703 -31.947 1.00 42.28 214 PRO A N 1
ATOM 1751 C CA . PRO A 1 214 ? -2.203 8.706 -32.295 1.00 42.28 214 PRO A CA 1
ATOM 1752 C C . PRO A 1 214 ? -1.857 7.683 -33.384 1.00 42.28 214 PRO A C 1
ATOM 1754 O O . PRO A 1 214 ? -1.003 7.965 -34.218 1.00 42.28 214 PRO A O 1
ATOM 1757 N N . VAL A 1 215 ? -2.536 6.530 -33.439 1.00 42.06 215 VAL A N 1
ATOM 1758 C CA . VAL A 1 215 ? -2.159 5.449 -34.367 1.00 42.06 215 VAL A CA 1
ATOM 1759 C C . VAL A 1 215 ? -2.545 5.756 -35.816 1.00 42.06 215 VAL A C 1
ATOM 1761 O O . VAL A 1 215 ? -1.757 5.463 -36.716 1.00 42.06 215 VAL A O 1
ATOM 1764 N N . LEU A 1 216 ? -3.669 6.442 -36.057 1.00 44.19 216 LEU A N 1
ATOM 1765 C CA . LEU A 1 216 ? -4.068 6.905 -37.398 1.00 44.19 216 LEU A CA 1
ATOM 1766 C C . LEU A 1 216 ? -3.008 7.809 -38.051 1.00 44.19 216 LEU A C 1
ATOM 1768 O O . LEU A 1 216 ? -2.806 7.764 -39.262 1.00 44.19 216 LEU A O 1
ATOM 1772 N N . LYS A 1 217 ? -2.283 8.595 -37.245 1.00 38.72 217 LYS A N 1
ATOM 1773 C CA . LYS A 1 217 ? -1.254 9.517 -37.738 1.00 38.72 217 LYS A CA 1
ATOM 1774 C C . LYS A 1 217 ? 0.011 8.802 -38.221 1.00 38.72 217 LYS A C 1
ATOM 1776 O O . LYS A 1 217 ? 0.728 9.361 -39.037 1.00 38.72 217 LYS A O 1
ATOM 1781 N N . TYR A 1 218 ? 0.284 7.585 -37.745 1.00 38.94 218 TYR A N 1
ATOM 1782 C CA . TYR A 1 218 ? 1.478 6.818 -38.124 1.00 38.94 218 TYR A CA 1
ATOM 1783 C C . TYR A 1 218 ? 1.169 5.678 -39.102 1.00 38.94 218 TYR A C 1
ATOM 1785 O O . TYR A 1 218 ? 1.968 5.418 -39.997 1.00 38.94 218 TYR A O 1
ATOM 1793 N N . THR A 1 219 ? -0.001 5.044 -38.995 1.00 46.03 219 THR A N 1
ATOM 1794 C CA . THR A 1 219 ? -0.400 3.926 -39.873 1.00 46.03 219 THR A CA 1
ATOM 1795 C C . THR A 1 219 ? -0.813 4.363 -41.273 1.00 46.03 219 THR A C 1
ATOM 1797 O O . THR A 1 219 ? -0.581 3.613 -42.209 1.00 46.03 219 THR A O 1
ATOM 1800 N N . VAL A 1 220 ? -1.354 5.571 -41.455 1.00 47.25 220 VAL A N 1
ATOM 1801 C CA . VAL A 1 220 ? -1.692 6.093 -42.795 1.00 47.25 220 VAL A CA 1
ATOM 1802 C C . VAL A 1 220 ? -0.489 6.786 -43.444 1.00 47.25 220 VAL A C 1
ATOM 1804 O O . VAL A 1 220 ? -0.290 6.714 -44.653 1.00 47.25 220 VAL A O 1
ATOM 1807 N N . PHE A 1 221 ? 0.358 7.431 -42.639 1.00 40.12 221 PHE A N 1
ATOM 1808 C CA . PHE A 1 221 ? 1.435 8.289 -43.137 1.00 40.12 221 PHE A CA 1
ATOM 1809 C C . PHE A 1 221 ? 2.701 7.508 -43.515 1.00 40.12 221 PHE A C 1
ATOM 1811 O O . PHE A 1 221 ? 3.362 7.854 -44.490 1.00 40.12 221 PHE A O 1
ATOM 1818 N N . LEU A 1 222 ? 3.038 6.434 -42.790 1.00 42.72 222 LEU A N 1
ATOM 1819 C CA . LEU A 1 222 ? 4.251 5.653 -43.059 1.00 42.72 222 LEU A CA 1
ATOM 1820 C C . LEU A 1 222 ? 4.168 4.846 -44.372 1.00 42.72 222 LEU A C 1
ATOM 1822 O O . LEU A 1 222 ? 5.114 4.925 -45.158 1.00 42.72 222 LEU A O 1
ATOM 1826 N N . PRO A 1 223 ? 3.058 4.139 -44.683 1.00 50.97 223 PRO A N 1
ATOM 1827 C CA . PRO A 1 223 ? 2.911 3.466 -45.972 1.00 50.97 223 PRO A CA 1
ATOM 1828 C C . PRO A 1 223 ? 2.874 4.468 -47.125 1.00 50.97 223 PRO A C 1
ATOM 1830 O O . PRO A 1 223 ? 3.491 4.221 -48.152 1.00 50.97 223 PRO A O 1
ATOM 1833 N N . PHE A 1 224 ? 2.237 5.631 -46.939 1.00 45.94 224 PHE A N 1
ATOM 1834 C CA . PHE A 1 224 ? 2.203 6.694 -47.945 1.00 45.94 224 PHE A CA 1
ATOM 1835 C C . PHE A 1 224 ? 3.608 7.221 -48.274 1.00 45.94 224 PHE A C 1
ATOM 1837 O O . PHE A 1 224 ? 3.954 7.356 -49.442 1.00 45.94 224 PHE A O 1
ATOM 1844 N N . VAL A 1 225 ? 4.457 7.445 -47.265 1.00 46.22 225 VAL A N 1
ATOM 1845 C CA . VAL A 1 225 ? 5.841 7.912 -47.465 1.00 46.22 225 VAL A CA 1
ATOM 1846 C C . VAL A 1 225 ? 6.720 6.843 -48.121 1.00 46.22 225 VAL A C 1
ATOM 1848 O O . VAL A 1 225 ? 7.475 7.166 -49.034 1.00 46.22 225 VAL A O 1
ATOM 1851 N N . ILE A 1 226 ? 6.607 5.574 -47.711 1.00 49.81 226 ILE A N 1
ATOM 1852 C CA . ILE A 1 226 ? 7.363 4.460 -48.316 1.00 49.81 226 ILE A CA 1
ATOM 1853 C C . ILE A 1 226 ? 6.964 4.271 -49.784 1.00 49.81 226 ILE A C 1
ATOM 1855 O O . ILE A 1 226 ? 7.816 4.051 -50.642 1.00 49.81 226 ILE A O 1
ATOM 1859 N N . VAL A 1 227 ? 5.674 4.408 -50.080 1.00 50.28 227 VAL A N 1
ATOM 1860 C CA . VAL A 1 227 ? 5.129 4.282 -51.429 1.00 50.28 227 VAL A CA 1
ATOM 1861 C C . VAL A 1 227 ? 5.544 5.471 -52.302 1.00 50.28 227 VAL A C 1
ATOM 1863 O O . VAL A 1 227 ? 6.036 5.243 -53.400 1.00 50.28 227 VAL A O 1
ATOM 1866 N N . VAL A 1 228 ? 5.461 6.719 -51.817 1.00 50.31 228 VAL A N 1
ATOM 1867 C CA . VAL A 1 228 ? 5.967 7.916 -52.531 1.00 50.31 228 VAL A CA 1
ATOM 1868 C C . VAL A 1 228 ? 7.476 7.823 -52.793 1.00 50.31 228 VAL A C 1
ATOM 1870 O O . VAL A 1 228 ? 7.942 8.197 -53.866 1.00 50.31 228 VAL A O 1
ATOM 1873 N N . TRP A 1 229 ? 8.240 7.267 -51.853 1.00 45.78 229 TRP A N 1
ATOM 1874 C CA . TRP A 1 229 ? 9.677 7.040 -52.019 1.00 45.78 229 TRP A CA 1
ATOM 1875 C C . TRP A 1 229 ? 9.999 5.936 -53.044 1.00 45.78 229 TRP A C 1
ATOM 1877 O O . TRP A 1 229 ? 10.968 6.049 -53.791 1.00 45.78 229 TRP A O 1
ATOM 1887 N N . LEU A 1 230 ? 9.169 4.890 -53.131 1.00 47.31 230 LEU A N 1
ATOM 1888 C CA . LEU A 1 230 ? 9.253 3.871 -54.186 1.00 47.31 230 LEU A CA 1
ATOM 1889 C C . LEU A 1 230 ? 8.812 4.415 -55.560 1.00 47.31 230 LEU A C 1
ATOM 1891 O O . LEU A 1 230 ? 9.405 4.040 -56.573 1.00 47.31 230 LEU A O 1
ATOM 1895 N N . PHE A 1 231 ? 7.831 5.326 -55.596 1.00 49.56 231 PHE A N 1
ATOM 1896 C CA . PHE A 1 231 ? 7.338 5.997 -56.808 1.00 49.56 231 PHE A CA 1
ATOM 1897 C C . PHE A 1 231 ? 8.406 6.848 -57.502 1.00 49.56 231 PHE A C 1
ATOM 1899 O O . PHE A 1 231 ? 8.478 6.832 -58.727 1.00 49.56 231 PHE A O 1
ATOM 1906 N N . ASP A 1 232 ? 9.243 7.556 -56.738 1.00 45.09 232 ASP A N 1
ATOM 1907 C CA . ASP A 1 232 ? 10.310 8.412 -57.284 1.00 45.09 232 ASP A CA 1
ATOM 1908 C C . ASP A 1 232 ? 11.422 7.600 -57.967 1.00 45.09 232 ASP A C 1
ATOM 1910 O O . ASP A 1 232 ? 12.119 8.080 -58.859 1.00 45.09 232 ASP A O 1
ATOM 1914 N N . LYS A 1 233 ? 11.590 6.336 -57.561 1.00 44.06 233 LYS A N 1
ATOM 1915 C CA . LYS A 1 233 ? 12.799 5.575 -57.874 1.00 44.06 233 LYS A CA 1
ATOM 1916 C C . LYS A 1 233 ? 12.613 4.469 -58.920 1.00 44.06 233 LYS A C 1
ATOM 1918 O O . LYS A 1 233 ? 13.621 4.060 -59.493 1.00 44.06 233 LYS A O 1
ATOM 1923 N N . TYR A 1 234 ? 11.388 3.978 -59.184 1.00 49.50 234 TYR A N 1
ATOM 1924 C CA . TYR A 1 234 ? 11.243 2.689 -59.891 1.00 49.50 234 TYR A CA 1
ATOM 1925 C C . TYR A 1 234 ? 10.134 2.479 -60.950 1.00 49.50 234 TYR A C 1
ATOM 1927 O O . TYR A 1 234 ? 10.169 1.406 -61.546 1.00 49.50 234 TYR A O 1
ATOM 1935 N N . LEU A 1 235 ? 9.185 3.384 -61.264 1.00 47.00 235 LEU A N 1
ATOM 1936 C CA . LEU A 1 235 ? 7.989 2.960 -62.045 1.00 47.00 235 LEU A CA 1
ATOM 1937 C C . LEU A 1 235 ? 7.657 3.732 -63.342 1.00 47.00 235 LEU A C 1
ATOM 1939 O O . LEU A 1 235 ? 7.694 4.959 -63.407 1.00 47.00 235 LEU A O 1
ATOM 1943 N N . ASN A 1 236 ? 7.263 2.962 -64.370 1.00 56.38 236 ASN A N 1
ATOM 1944 C CA . ASN A 1 236 ? 6.767 3.395 -65.685 1.00 56.38 236 ASN A CA 1
ATOM 1945 C C . ASN A 1 236 ? 5.235 3.628 -65.670 1.00 56.38 236 ASN A C 1
ATOM 1947 O O . ASN A 1 236 ? 4.492 2.995 -64.922 1.00 56.38 236 ASN A O 1
ATOM 1951 N N . LEU A 1 237 ? 4.733 4.479 -66.576 1.00 48.94 237 LEU A N 1
ATOM 1952 C CA . LEU A 1 237 ? 3.359 5.028 -66.613 1.00 48.94 237 LEU A CA 1
ATOM 1953 C C . LEU A 1 237 ? 2.170 4.039 -66.529 1.00 48.94 237 LEU A C 1
ATOM 1955 O O . LEU A 1 237 ? 1.072 4.458 -66.171 1.00 48.94 237 LEU A O 1
ATOM 1959 N N . LYS A 1 238 ? 2.344 2.746 -66.835 1.00 47.19 238 LYS A N 1
ATOM 1960 C CA . LYS A 1 238 ? 1.264 1.737 -66.758 1.00 47.19 238 LYS A CA 1
ATOM 1961 C C . LYS A 1 238 ? 1.023 1.188 -65.347 1.00 47.19 238 LYS A C 1
ATOM 1963 O O . LYS A 1 238 ? -0.118 0.879 -65.014 1.00 47.19 238 LYS A O 1
ATOM 1968 N N . GLU A 1 239 ? 2.051 1.110 -64.509 1.00 50.50 239 GLU A N 1
ATOM 1969 C CA . GLU A 1 239 ? 1.944 0.620 -63.122 1.00 50.50 239 GLU A CA 1
ATOM 1970 C C . GLU A 1 239 ? 1.385 1.701 -62.181 1.00 50.50 239 GLU A C 1
ATOM 1972 O O . GLU A 1 239 ? 0.828 1.398 -61.126 1.00 50.50 239 GLU A O 1
ATOM 1977 N N . ILE A 1 240 ? 1.413 2.961 -62.634 1.00 48.94 240 ILE A N 1
ATOM 1978 C CA . ILE A 1 240 ? 0.786 4.113 -61.976 1.00 48.94 240 ILE A CA 1
ATOM 1979 C C . ILE A 1 240 ? -0.727 3.912 -61.834 1.00 48.94 240 ILE A C 1
ATOM 1981 O O . ILE A 1 240 ? -1.277 4.183 -60.773 1.00 48.94 240 ILE A O 1
ATOM 1985 N N . GLY A 1 241 ? -1.409 3.388 -62.859 1.00 43.28 241 GLY A N 1
ATOM 1986 C CA . GLY A 1 241 ? -2.858 3.156 -62.800 1.00 43.28 241 GLY A CA 1
ATOM 1987 C C . GLY A 1 241 ? -3.253 2.100 -61.765 1.00 43.28 241 GLY A C 1
ATOM 1988 O O . GLY A 1 241 ? -4.264 2.251 -61.082 1.00 43.28 241 GLY A O 1
ATOM 1989 N N . PHE A 1 242 ? -2.422 1.067 -61.602 1.00 47.06 242 PHE A N 1
ATOM 1990 C CA . PHE A 1 242 ? -2.656 0.009 -60.623 1.00 47.06 242 PHE A CA 1
ATOM 1991 C C . PHE A 1 242 ? -2.388 0.508 -59.202 1.00 47.06 242 PHE A C 1
ATOM 1993 O O . PHE A 1 242 ? -3.220 0.315 -58.325 1.00 47.06 242 PHE A O 1
ATOM 2000 N N . ALA A 1 243 ? -1.286 1.231 -58.989 1.00 48.38 243 ALA A N 1
ATOM 2001 C CA . ALA A 1 243 ? -0.931 1.780 -57.684 1.00 48.38 243 ALA A CA 1
ATOM 2002 C C . ALA A 1 243 ? -1.889 2.896 -57.223 1.00 48.38 243 ALA A C 1
ATOM 2004 O O . ALA A 1 243 ? -2.272 2.932 -56.054 1.00 48.38 243 ALA A O 1
ATOM 2005 N N . VAL A 1 244 ? -2.342 3.764 -58.135 1.00 50.09 244 VAL A N 1
ATOM 2006 C CA . VAL A 1 244 ? -3.404 4.748 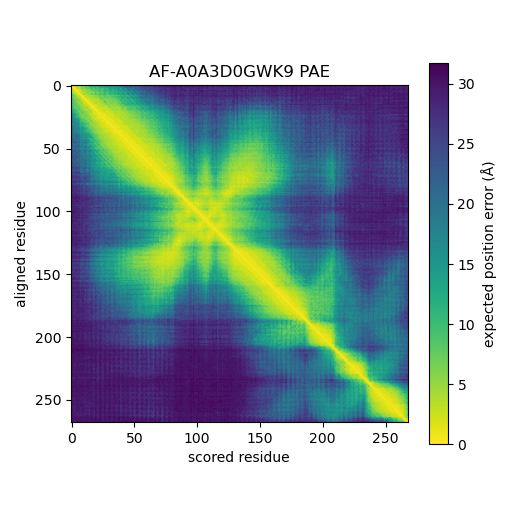-57.857 1.00 50.09 244 VAL A CA 1
ATOM 2007 C C . VAL A 1 244 ? -4.721 4.038 -57.549 1.00 50.09 244 VAL A C 1
ATOM 2009 O O . VAL A 1 244 ? -5.404 4.432 -56.609 1.00 50.09 244 VAL A O 1
ATOM 2012 N N . GLY A 1 245 ? -5.041 2.958 -58.268 1.00 46.16 245 GLY A N 1
ATOM 2013 C CA . GLY A 1 245 ? -6.171 2.085 -57.956 1.00 46.16 245 GLY A CA 1
ATOM 2014 C C . GLY A 1 245 ? -6.095 1.552 -56.527 1.00 46.16 245 GLY A C 1
ATOM 2015 O O . GLY A 1 245 ? -7.022 1.770 -55.759 1.00 46.16 245 GLY A O 1
ATOM 2016 N N . THR A 1 246 ? -4.966 0.961 -56.129 1.00 52.56 246 THR A N 1
ATOM 2017 C CA . THR A 1 246 ? -4.764 0.433 -54.772 1.00 52.56 246 THR A CA 1
ATOM 2018 C C . THR A 1 246 ? -4.885 1.519 -53.707 1.00 52.56 246 THR A C 1
ATOM 2020 O O . THR A 1 246 ? -5.492 1.270 -52.672 1.00 52.56 246 THR A O 1
ATOM 2023 N N . ILE A 1 247 ? -4.366 2.727 -53.955 1.00 52.47 247 ILE A N 1
ATOM 2024 C CA . ILE A 1 247 ? -4.482 3.870 -53.033 1.00 52.47 247 ILE A CA 1
ATOM 2025 C C . ILE A 1 247 ? -5.933 4.339 -52.918 1.00 52.47 247 ILE A C 1
ATOM 2027 O O . ILE A 1 247 ? -6.395 4.595 -51.809 1.00 52.47 247 ILE A O 1
ATOM 2031 N N . ILE A 1 248 ? -6.666 4.430 -54.030 1.00 50.47 248 ILE A N 1
ATOM 2032 C CA . ILE A 1 248 ? -8.090 4.778 -54.013 1.00 50.47 248 ILE A CA 1
ATOM 2033 C C . ILE A 1 248 ? -8.865 3.725 -53.225 1.00 50.47 248 ILE A C 1
ATOM 2035 O O . ILE A 1 248 ? -9.657 4.107 -52.373 1.00 50.47 248 ILE A O 1
ATOM 2039 N N . THR A 1 249 ? -8.600 2.432 -53.429 1.00 48.91 249 THR A N 1
ATOM 2040 C CA . THR A 1 249 ? -9.255 1.356 -52.671 1.00 48.91 249 THR A CA 1
ATOM 2041 C C . THR A 1 249 ? -8.911 1.426 -51.186 1.00 48.91 249 THR A C 1
ATOM 2043 O O . THR A 1 249 ? -9.806 1.323 -50.362 1.00 48.91 249 THR A O 1
ATOM 2046 N N . LEU A 1 250 ? -7.656 1.710 -50.822 1.00 52.59 250 LEU A N 1
ATOM 2047 C CA . LEU A 1 250 ? -7.227 1.876 -49.425 1.00 52.59 250 LEU A CA 1
ATOM 2048 C C . LEU A 1 250 ? -7.881 3.092 -48.754 1.00 52.59 250 LEU A C 1
ATOM 2050 O O . LEU A 1 250 ? -8.239 3.040 -47.578 1.00 52.59 250 LEU A O 1
ATOM 2054 N N . LEU A 1 251 ? -8.055 4.186 -49.499 1.00 49.78 251 LEU A N 1
ATOM 2055 C CA . LEU A 1 251 ? -8.778 5.369 -49.037 1.00 49.78 251 LEU A CA 1
ATOM 2056 C C . LEU A 1 251 ? -10.278 5.096 -48.920 1.00 49.78 251 LEU A C 1
ATOM 2058 O O . LEU A 1 251 ? -10.889 5.553 -47.960 1.00 49.78 251 LEU A O 1
ATOM 2062 N N . PHE A 1 252 ? -10.863 4.340 -49.850 1.00 46.75 252 PHE A N 1
ATOM 2063 C CA . PHE A 1 252 ? -12.273 3.953 -49.822 1.00 46.75 252 PHE A CA 1
ATOM 2064 C C . PHE A 1 252 ? -12.563 2.986 -48.671 1.00 46.75 252 PHE A C 1
ATOM 2066 O O . PHE A 1 252 ? -13.522 3.192 -47.936 1.00 46.75 252 PHE A O 1
ATOM 2073 N N . ASP A 1 253 ? -11.690 2.006 -48.444 1.00 47.34 253 ASP A N 1
ATOM 2074 C CA . ASP A 1 253 ? -11.741 1.090 -47.304 1.00 47.34 253 ASP A CA 1
ATOM 2075 C C . ASP A 1 253 ? -11.560 1.859 -45.990 1.00 47.34 253 ASP A C 1
ATOM 2077 O O . ASP A 1 253 ? -12.319 1.658 -45.042 1.00 47.34 253 ASP A O 1
ATOM 2081 N N . GLY A 1 254 ? -10.630 2.820 -45.944 1.00 51.38 254 GLY A N 1
ATOM 2082 C CA . GLY A 1 254 ? -10.483 3.743 -44.818 1.00 51.38 254 GLY A CA 1
ATOM 2083 C C . GLY A 1 254 ? -11.738 4.587 -44.563 1.00 51.38 254 GLY A C 1
ATOM 2084 O O . GLY A 1 254 ? -12.109 4.801 -43.410 1.00 51.38 254 GLY A O 1
ATOM 2085 N N . LEU A 1 255 ? -12.428 5.023 -45.620 1.00 48.09 255 LEU A N 1
ATOM 2086 C CA . LEU A 1 255 ? -13.656 5.818 -45.546 1.00 48.09 255 LEU A CA 1
ATOM 2087 C C . LEU A 1 255 ? -14.868 4.973 -45.120 1.00 48.09 255 LEU A C 1
ATOM 2089 O O . LEU A 1 255 ? -15.675 5.432 -44.317 1.00 48.09 255 LEU A O 1
ATOM 2093 N N . ILE A 1 256 ? -14.961 3.722 -45.578 1.00 49.00 256 ILE A N 1
ATOM 2094 C CA . ILE A 1 256 ? -15.957 2.738 -45.128 1.00 49.00 256 ILE A CA 1
ATOM 2095 C C . ILE A 1 256 ? -15.745 2.407 -43.648 1.00 49.00 256 ILE A C 1
ATOM 2097 O O . ILE A 1 256 ? -16.712 2.345 -42.891 1.00 49.00 256 ILE A O 1
ATOM 2101 N N . VAL A 1 257 ? -14.494 2.248 -43.207 1.00 50.56 257 VAL A N 1
ATOM 2102 C CA . VAL A 1 257 ? -14.156 2.039 -41.792 1.00 50.56 257 VAL A CA 1
ATOM 2103 C C . VAL A 1 257 ? -14.502 3.274 -40.955 1.00 50.56 257 VAL A C 1
ATOM 2105 O O . VAL A 1 257 ? -15.066 3.123 -39.876 1.00 50.56 257 VAL A O 1
ATOM 2108 N N . LEU A 1 258 ? -14.243 4.488 -41.450 1.00 47.94 258 LEU A N 1
ATOM 2109 C CA . LEU A 1 258 ? -14.663 5.733 -40.792 1.00 47.94 258 LEU A CA 1
ATOM 2110 C C . LEU A 1 258 ? -16.192 5.841 -40.676 1.00 47.94 258 LEU A C 1
ATOM 2112 O O . LEU A 1 258 ? -16.684 6.167 -39.599 1.00 47.94 258 LEU A O 1
ATOM 2116 N N . LEU A 1 259 ? -16.936 5.504 -41.733 1.00 47.16 259 LEU A N 1
ATOM 2117 C CA . LEU A 1 259 ? -18.405 5.474 -41.730 1.00 47.16 259 LEU A CA 1
ATOM 2118 C C . LEU A 1 259 ? -18.966 4.396 -40.792 1.00 47.16 259 LEU A C 1
ATOM 2120 O O . LEU A 1 259 ? -19.954 4.636 -40.109 1.00 47.16 259 LEU A O 1
ATOM 2124 N N . LEU A 1 260 ? -18.329 3.225 -40.703 1.00 46.75 260 LEU A N 1
ATOM 2125 C CA . LEU A 1 260 ? -18.688 2.177 -39.740 1.00 46.75 260 LEU A CA 1
ATOM 2126 C C . LEU A 1 260 ? -18.409 2.609 -38.297 1.00 46.75 260 LEU A C 1
ATOM 2128 O O . LEU A 1 260 ? -19.206 2.314 -37.411 1.00 46.75 260 LEU A O 1
ATOM 2132 N N . ILE A 1 261 ? -17.315 3.334 -38.055 1.00 49.00 261 ILE A N 1
ATOM 2133 C CA . ILE A 1 261 ? -17.007 3.925 -36.747 1.00 49.00 261 ILE A CA 1
ATOM 2134 C C . ILE A 1 261 ? -18.028 5.012 -36.389 1.00 49.00 261 ILE A C 1
ATOM 2136 O O . ILE A 1 261 ? -18.442 5.078 -35.236 1.00 49.00 261 ILE A O 1
ATOM 2140 N N . GLU A 1 262 ? -18.468 5.832 -37.343 1.00 45.75 262 GLU A N 1
ATOM 2141 C CA . GLU A 1 262 ? -19.516 6.837 -37.126 1.00 45.75 262 GLU A CA 1
ATOM 2142 C C . GLU A 1 262 ? -20.896 6.191 -36.922 1.00 45.75 262 GLU A C 1
ATOM 2144 O O . GLU A 1 262 ? -21.662 6.636 -36.080 1.00 45.75 262 GLU A O 1
ATOM 2149 N N . TRP A 1 263 ? -21.195 5.081 -37.596 1.00 44.34 263 TRP A N 1
ATOM 2150 C CA . TRP A 1 263 ? -22.448 4.344 -37.415 1.00 44.34 263 TRP A CA 1
ATOM 2151 C C . TRP A 1 263 ? -22.504 3.576 -36.082 1.00 44.34 263 TRP A C 1
ATOM 2153 O O . TRP A 1 263 ? -23.544 3.530 -35.431 1.00 44.34 263 TRP A O 1
ATOM 2163 N N . ILE A 1 264 ? -21.377 3.006 -35.638 1.00 47.75 264 ILE A N 1
ATOM 2164 C CA . ILE A 1 264 ? -21.264 2.277 -34.362 1.00 47.75 264 ILE A CA 1
ATOM 2165 C C . ILE A 1 264 ? -21.067 3.242 -33.177 1.00 47.75 264 ILE A C 1
ATOM 2167 O O . ILE A 1 264 ? -21.556 2.981 -32.081 1.00 47.75 264 ILE A O 1
ATOM 2171 N N . GLY A 1 265 ? -20.352 4.352 -33.379 1.00 40.75 265 GLY A N 1
ATOM 2172 C CA . GLY A 1 265 ? -20.038 5.353 -32.352 1.00 40.75 265 GLY A CA 1
ATOM 2173 C C . GLY A 1 265 ? -21.010 6.537 -32.282 1.00 40.75 265 GLY A C 1
ATOM 2174 O O . GLY A 1 265 ? -21.070 7.202 -31.252 1.00 40.75 265 GLY A O 1
ATOM 2175 N N . GLY A 1 266 ? -21.767 6.793 -33.349 1.00 37.41 266 GLY A N 1
ATOM 2176 C CA . GLY A 1 266 ? -22.777 7.849 -33.484 1.00 37.41 266 GLY A CA 1
ATOM 2177 C C . GLY A 1 266 ? -24.215 7.329 -33.481 1.00 37.41 266 GLY A C 1
ATOM 2178 O O . GLY A 1 266 ? -25.117 8.044 -33.899 1.00 37.41 266 GLY A O 1
ATOM 2179 N N . GLY A 1 267 ? -24.442 6.103 -32.999 1.00 36.91 267 GLY A N 1
ATOM 2180 C CA . GLY A 1 267 ? -25.770 5.598 -32.654 1.00 36.91 267 GLY A CA 1
ATOM 2181 C C . GLY A 1 267 ? -26.338 6.288 -31.410 1.00 36.91 267 GLY A C 1
ATOM 2182 O O . GLY A 1 267 ? -26.354 5.697 -30.328 1.00 36.91 267 GLY A O 1
ATOM 2183 N N . ILE A 1 268 ? -26.787 7.534 -31.592 1.00 38.03 268 ILE A N 1
ATOM 2184 C CA . ILE A 1 268 ? -27.933 8.165 -30.916 1.00 38.03 268 ILE A CA 1
ATOM 2185 C C . ILE A 1 268 ? -28.918 8.554 -32.015 1.00 38.03 268 ILE A C 1
ATOM 2187 O O . ILE A 1 268 ? -28.478 9.234 -32.967 1.00 38.03 268 ILE A O 1
#

Solvent-accessible surface area (backbone atoms only — not comparable to full-atom values): 14966 Å² total; per-residue (Å²): 111,72,70,61,54,54,52,52,51,54,53,49,51,52,51,49,55,54,45,53,57,48,51,52,54,50,52,50,50,49,53,51,50,52,52,51,51,54,51,51,52,52,50,51,54,51,51,55,52,51,48,54,50,49,58,47,51,50,50,53,54,51,51,52,52,51,52,52,52,49,53,52,51,53,50,52,52,53,71,67,48,74,61,40,74,37,59,55,77,93,64,81,47,54,36,91,85,79,63,41,65,41,48,79,39,74,95,74,38,32,35,37,25,86,83,76,70,51,70,47,74,43,54,72,79,48,70,44,79,42,60,73,58,40,53,48,55,51,50,53,52,52,49,54,53,51,52,50,53,52,49,54,48,51,53,50,51,52,48,50,53,51,52,50,55,50,51,54,52,52,50,53,47,51,52,51,51,52,54,33,52,50,48,24,76,75,66,75,47,62,66,66,42,53,56,49,50,52,51,45,50,54,53,51,51,72,73,38,81,86,57,66,76,70,50,56,64,50,66,58,46,51,59,50,51,55,49,54,57,48,55,78,73,74,75,60,83,73,58,49,59,55,53,51,46,53,49,50,50,53,50,49,53,50,47,52,51,49,50,49,48,46,57,70,74,54,73,121

Radius of gyration: 44.45 Å; Cα contacts (8 Å, |Δi|>4): 114; chains: 1; bounding box: 129×31×116 Å

Mean predicted aligned error: 18.67 Å

Sequence (268 aa):
MALLEMLGMGALLLALDVKDNIDDKIDEKKREAESRARKLEMEAKRQEELERRREQSERDREEYRRLESEKQKIRRIKESVPKKPIYDTDVNLRCSFCGGHREVNISKGRVICPYCDRTEFLNIIGHEEDKQAIDRAINEYEEQKRLKKLEEQRIAEAKSKKDEIMFAFISVIFIGNTALLVDWIFHDKIMPVIVFNSIAITCFVLTMAGIIKPVLKYTVFLPFVIVVWLFDKYLNLKEIGFAVGTIITLLFDGLIVLLLIEWIGGGI

Foldseek 3Di:
DVVVVVVVVVVVVVVVVVVVVVVVVVVVVVVVVVVVVVVVVVVVVVVVVVVVVVVVVVVVVVVVVVVVVVVVVLVVLQVPDDWAFAFDPPDDQADPPPRAGWDDDRNQQWIAGPVPGDIDGTDGPDTHRPVVSSVVSVVVVVVVVVVVVVVVVVVVVVVVVLVVVVVVLVVVLVVLLVVVVVVCVVPVDPVSNLVSVLVSVVVVCVSPVPPPPPVCVCVVVVVVVVVVVCVVPDDDPVVVVVVVVSVVVVVVSVVVVVVVCCVVVVPD